Protein AF-A0A970TZN4-F1 (afdb_monomer)

Solvent-accessible surface area (backbone atoms only — not comparable to full-atom values): 19142 Å² total; per-residue (Å²): 122,76,43,80,45,82,49,50,29,36,38,22,32,64,87,79,65,45,39,46,48,74,28,40,37,36,34,31,56,62,90,48,88,92,63,79,64,66,36,71,43,54,22,37,85,69,4,37,38,66,47,64,36,77,44,82,72,56,56,50,53,29,28,40,37,36,20,56,89,90,46,78,72,50,72,48,82,46,78,49,44,75,88,61,85,72,87,66,63,48,77,41,73,40,79,67,76,56,58,62,97,81,35,48,50,44,34,30,36,35,32,27,33,79,75,68,46,39,28,50,66,34,35,38,35,36,27,40,60,54,100,87,54,72,46,80,68,31,48,31,56,21,37,88,75,5,35,36,59,27,34,29,45,66,71,57,56,74,54,43,43,86,36,44,28,35,44,34,36,25,44,89,88,65,50,83,75,48,66,54,70,81,38,57,67,48,65,72,53,42,75,54,70,46,76,40,90,58,75,94,48,54,56,75,23,49,51,54,64,56,42,63,59,40,53,71,70,49,60,91,50,65,65,81,58,68,62,58,100,74,32,71,57,54,46,52,49,51,16,62,76,47,73,43,61,47,73,57,49,50,40,54,54,52,12,44,41,52,15,68,78,59,76,47,68,34,58,62,45,36,27,40,48,73,74,65,46,69,100,41,66,70,66,58,43,67,50,54,67,68,58,51,48,51,41,51,53,51,22,20,74,57,35,42,28,76,71,64,53,74,67,55,42,53,52,52,45,50,52,46,46,51,45,37,51,55,50,54,68,70,65,56,69,98,78,72,84,78,77,82,80,130

Mean predicted aligned error: 14.93 Å

Radius of gyration: 29.12 Å; Cα contacts (8 Å, |Δi|>4): 615; chains: 1; bounding box: 63×44×99 Å

Structure (mmCIF, N/CA/C/O backbone):
data_AF-A0A970TZN4-F1
#
_entry.id   AF-A0A970TZN4-F1
#
loop_
_atom_site.group_PDB
_atom_site.id
_atom_site.type_symbol
_atom_site.label_atom_id
_atom_site.label_alt_id
_atom_site.label_comp_id
_atom_site.label_asym_id
_atom_site.label_entity_id
_atom_site.label_seq_id
_atom_site.pdbx_PDB_ins_code
_atom_site.Cartn_x
_atom_site.Cartn_y
_atom_site.Cartn_z
_atom_site.occupancy
_atom_site.B_iso_or_equiv
_atom_site.auth_seq_id
_atom_site.auth_comp_id
_atom_site.auth_asym_id
_atom_site.auth_atom_id
_atom_site.pdbx_PDB_model_num
ATOM 1 N N . MET A 1 1 ? -22.752 12.222 -43.778 1.00 66.88 1 MET A N 1
ATOM 2 C CA . MET A 1 1 ? -22.670 11.644 -42.419 1.00 66.88 1 MET A CA 1
ATOM 3 C C . MET A 1 1 ? -21.220 11.249 -42.170 1.00 66.88 1 MET A C 1
ATOM 5 O O . MET A 1 1 ? -20.574 10.898 -43.151 1.00 66.88 1 MET A O 1
ATOM 9 N N . PRO A 1 2 ? -20.668 11.398 -40.953 1.00 74.75 2 PRO A N 1
ATOM 10 C CA . PRO A 1 2 ? -19.348 10.849 -40.643 1.00 74.75 2 PRO A CA 1
ATOM 11 C C . PRO A 1 2 ? -19.384 9.322 -40.791 1.00 74.75 2 PRO A C 1
ATOM 13 O O . PRO A 1 2 ? -20.346 8.695 -40.355 1.00 74.75 2 PRO A O 1
ATOM 16 N N . GLU A 1 3 ? -18.374 8.751 -41.442 1.00 76.69 3 GLU A N 1
ATOM 17 C CA . GLU A 1 3 ? -18.227 7.303 -41.629 1.00 76.69 3 GLU A CA 1
ATOM 18 C C . GLU A 1 3 ? -17.138 6.765 -40.697 1.00 76.69 3 GLU A C 1
ATOM 20 O O . GLU A 1 3 ? -16.123 7.432 -40.477 1.00 76.69 3 GLU A O 1
ATOM 25 N N . THR A 1 4 ? -17.346 5.561 -40.166 1.00 84.56 4 THR A N 1
ATOM 26 C CA . THR A 1 4 ? -16.413 4.893 -39.252 1.00 84.56 4 THR A CA 1
ATOM 27 C C . THR A 1 4 ? -15.418 4.029 -40.025 1.00 84.56 4 THR A C 1
ATOM 29 O O . THR A 1 4 ? -15.794 3.270 -40.915 1.00 84.56 4 THR A O 1
ATOM 32 N N . ILE A 1 5 ? -14.141 4.136 -39.671 1.00 85.88 5 ILE A N 1
ATOM 33 C CA . ILE A 1 5 ? -13.017 3.385 -40.227 1.00 85.88 5 ILE A CA 1
ATOM 34 C C . ILE A 1 5 ? -12.372 2.598 -39.083 1.00 85.88 5 ILE A C 1
ATOM 36 O O . ILE A 1 5 ? -11.997 3.184 -38.069 1.00 85.88 5 ILE A O 1
ATOM 40 N N . ASN A 1 6 ? -12.190 1.289 -39.264 1.00 87.12 6 ASN A N 1
ATOM 41 C CA . ASN A 1 6 ? -11.544 0.430 -38.271 1.00 87.12 6 ASN A CA 1
ATOM 42 C C . ASN A 1 6 ? -10.043 0.340 -38.540 1.00 87.12 6 ASN A C 1
ATOM 44 O O . ASN A 1 6 ? -9.620 -0.014 -39.638 1.00 87.12 6 ASN A O 1
ATOM 48 N N . VAL A 1 7 ? -9.228 0.622 -37.530 1.00 88.75 7 VAL A N 1
ATOM 49 C CA . VAL A 1 7 ? -7.773 0.465 -37.585 1.00 88.75 7 VAL A CA 1
ATOM 50 C C . VAL A 1 7 ? -7.389 -0.680 -36.664 1.00 88.75 7 VAL A C 1
ATOM 52 O O . VAL A 1 7 ? -7.692 -0.654 -35.472 1.00 88.75 7 VAL A O 1
ATOM 55 N N . THR A 1 8 ? -6.720 -1.689 -37.218 1.00 91.56 8 THR A N 1
ATOM 56 C CA . THR A 1 8 ? -6.209 -2.836 -36.460 1.00 91.56 8 THR A CA 1
ATOM 57 C C . THR A 1 8 ? -4.712 -2.991 -36.674 1.00 91.56 8 THR A C 1
ATOM 59 O O . THR A 1 8 ? -4.175 -2.654 -37.735 1.00 91.56 8 THR A O 1
ATOM 62 N N . GLY A 1 9 ? -4.022 -3.502 -35.663 1.00 92.69 9 GLY A N 1
ATOM 63 C CA . GLY A 1 9 ? -2.588 -3.717 -35.748 1.00 92.69 9 GLY A CA 1
ATOM 64 C C . GLY A 1 9 ? -2.040 -4.587 -34.634 1.00 92.69 9 GLY A C 1
ATOM 65 O O . GLY A 1 9 ? -2.766 -5.066 -33.762 1.00 92.69 9 GLY A O 1
ATOM 66 N N . HIS A 1 10 ? -0.735 -4.809 -34.701 1.00 93.69 10 HIS A N 1
ATOM 67 C CA . HIS A 1 10 ? 0.017 -5.637 -33.774 1.00 93.69 10 HI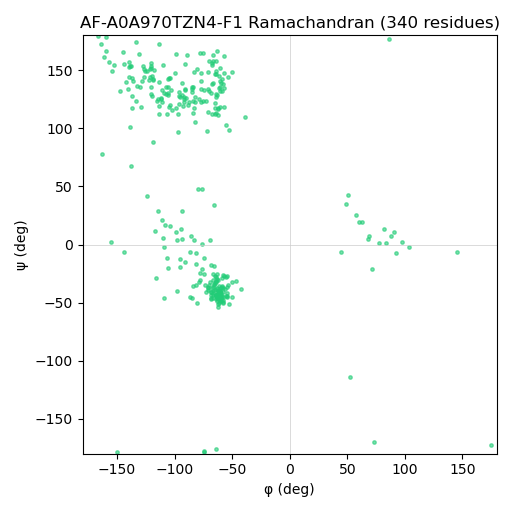S A CA 1
ATOM 68 C C . HIS A 1 10 ? 1.319 -4.929 -33.426 1.00 93.69 10 HIS A C 1
ATOM 70 O O . HIS A 1 10 ? 2.141 -4.671 -34.308 1.00 93.69 10 HIS A O 1
ATOM 76 N N . VAL A 1 11 ? 1.492 -4.601 -32.148 1.00 92.62 11 VAL A N 1
ATOM 77 C CA . VAL A 1 11 ? 2.751 -4.070 -31.634 1.00 92.62 11 VAL A CA 1
ATOM 78 C C . VAL A 1 11 ? 3.595 -5.220 -31.118 1.00 92.62 11 VAL A C 1
ATOM 80 O O . VAL A 1 11 ? 3.190 -5.934 -30.199 1.00 92.62 11 VAL A O 1
ATOM 83 N N . MET A 1 12 ? 4.764 -5.391 -31.723 1.00 90.62 12 MET A N 1
ATOM 84 C CA . MET A 1 12 ? 5.701 -6.457 -31.403 1.00 90.62 12 MET A CA 1
ATOM 85 C C . MET A 1 12 ? 7.030 -5.882 -30.938 1.00 90.62 12 MET A C 1
ATOM 87 O O . MET A 1 12 ? 7.505 -4.866 -31.452 1.00 90.62 12 MET A O 1
ATOM 91 N N . ASP A 1 13 ? 7.649 -6.582 -30.003 1.00 82.81 13 ASP A N 1
ATOM 92 C CA . ASP A 1 13 ? 9.040 -6.375 -29.645 1.00 82.81 13 ASP A CA 1
ATOM 93 C C . ASP A 1 13 ? 9.935 -6.712 -30.848 1.00 82.81 13 ASP A C 1
ATOM 95 O O . ASP A 1 13 ? 9.822 -7.782 -31.449 1.00 82.81 13 ASP A O 1
ATOM 99 N N . GLU A 1 14 ? 10.811 -5.782 -31.229 1.00 82.88 14 GLU A N 1
ATOM 100 C CA . GLU A 1 14 ? 11.644 -5.910 -32.431 1.00 82.88 14 GLU A CA 1
ATOM 101 C C . GLU A 1 14 ? 12.593 -7.116 -32.365 1.00 82.88 14 GLU A C 1
ATOM 103 O O . GLU A 1 14 ? 12.905 -7.703 -33.402 1.00 82.88 14 GLU A O 1
ATOM 108 N N . ASN A 1 15 ? 13.035 -7.498 -31.163 1.00 71.62 15 ASN A N 1
ATOM 109 C CA . ASN A 1 15 ? 14.027 -8.553 -30.969 1.00 71.62 15 ASN A CA 1
ATOM 110 C C . ASN A 1 15 ? 13.391 -9.944 -30.908 1.00 71.62 15 ASN A C 1
ATOM 112 O O . ASN A 1 15 ? 13.901 -10.890 -31.504 1.00 71.62 15 ASN A O 1
ATOM 116 N N . SER A 1 16 ? 12.305 -10.081 -30.153 1.00 71.81 16 SER A N 1
ATOM 117 C CA . SER A 1 16 ? 11.655 -11.362 -29.866 1.00 71.81 16 SER A CA 1
ATOM 118 C C . SER A 1 16 ? 10.490 -11.671 -30.802 1.00 71.81 16 SER A C 1
ATOM 120 O O . SER A 1 16 ? 10.076 -12.825 -30.898 1.00 71.81 16 SER A O 1
ATOM 122 N N . GLY A 1 17 ? 9.931 -10.657 -31.471 1.00 80.50 17 GLY A N 1
ATOM 123 C CA . GLY A 1 17 ? 8.708 -10.784 -32.262 1.00 80.50 17 GLY A CA 1
ATOM 124 C C . GLY A 1 17 ? 7.453 -11.055 -31.425 1.00 80.50 17 GLY A C 1
ATOM 125 O O . GLY A 1 17 ? 6.387 -11.282 -31.995 1.00 80.50 17 GLY A O 1
ATOM 126 N N . GLN A 1 18 ? 7.549 -11.048 -30.091 1.00 80.44 18 GLN A N 1
ATOM 127 C CA . GLN A 1 18 ? 6.397 -11.223 -29.212 1.00 80.44 18 GLN A CA 1
ATOM 128 C C . GLN A 1 18 ? 5.576 -9.939 -29.124 1.00 80.44 18 GLN A C 1
ATOM 130 O O . GLN A 1 18 ? 6.109 -8.833 -29.186 1.00 80.44 18 GLN A O 1
ATOM 135 N N . GLY A 1 19 ? 4.263 -10.090 -28.961 1.00 83.50 19 GLY A N 1
ATOM 136 C CA . GLY A 1 19 ? 3.371 -8.960 -28.749 1.00 83.50 19 GLY A CA 1
ATOM 137 C C . GLY A 1 19 ? 3.601 -8.287 -27.402 1.00 83.50 19 GLY A C 1
ATOM 138 O O . GLY A 1 19 ? 3.774 -8.973 -26.396 1.00 83.50 19 GLY A O 1
ATOM 139 N N . ILE A 1 20 ? 3.577 -6.954 -27.376 1.00 83.88 20 ILE A N 1
ATOM 140 C CA . ILE A 1 20 ? 3.776 -6.193 -26.137 1.00 83.88 20 ILE A CA 1
ATOM 141 C C . ILE A 1 20 ? 2.421 -5.696 -25.623 1.00 83.88 20 ILE A C 1
ATOM 143 O O . ILE A 1 20 ? 1.781 -4.881 -26.300 1.00 83.88 20 ILE A O 1
ATOM 147 N N . PRO A 1 21 ? 1.968 -6.161 -24.447 1.00 87.69 21 PRO A N 1
ATOM 148 C CA . PRO A 1 21 ? 0.691 -5.753 -23.887 1.00 87.69 21 PRO A CA 1
ATOM 149 C C . PRO A 1 21 ? 0.753 -4.370 -23.243 1.00 87.69 21 PRO A C 1
ATOM 151 O O . PRO A 1 21 ? 1.827 -3.860 -22.926 1.00 87.69 21 PRO A O 1
ATOM 154 N N . SER A 1 22 ? -0.423 -3.796 -22.996 1.00 86.81 22 SER A N 1
ATOM 155 C CA . SER A 1 22 ? -0.594 -2.591 -22.180 1.00 86.81 22 SER A CA 1
ATOM 156 C C . SER A 1 22 ? 0.081 -1.319 -22.721 1.00 86.81 22 SER A C 1
ATOM 158 O O . SER A 1 22 ? 0.261 -0.362 -21.974 1.00 86.81 22 SER A O 1
ATOM 160 N N . LEU A 1 23 ? 0.420 -1.261 -24.013 1.00 90.88 23 LEU A N 1
ATOM 161 C CA . LEU A 1 23 ? 0.924 -0.045 -24.657 1.00 90.88 23 LEU A CA 1
ATOM 162 C C . LEU A 1 23 ? -0.233 0.842 -25.100 1.00 90.88 23 LEU A C 1
ATOM 164 O O . LEU A 1 23 ? -1.186 0.359 -25.713 1.00 90.88 23 LEU A O 1
ATOM 168 N N . ARG A 1 24 ? -0.133 2.148 -24.841 1.00 95.88 24 ARG A N 1
ATOM 169 C CA . ARG A 1 24 ? -1.128 3.127 -25.289 1.00 95.88 24 ARG A CA 1
ATOM 170 C C . ARG A 1 24 ? -0.898 3.442 -26.763 1.00 95.88 24 ARG A C 1
ATOM 172 O O . ARG A 1 24 ? 0.186 3.863 -27.157 1.00 95.88 24 ARG A O 1
ATOM 179 N N . ILE A 1 25 ? -1.941 3.271 -27.564 1.00 96.06 25 ILE A N 1
ATOM 180 C CA . ILE A 1 25 ? -1.952 3.560 -28.996 1.00 96.06 25 ILE A CA 1
ATOM 181 C C . ILE A 1 25 ? -2.823 4.778 -29.232 1.00 96.06 25 ILE A C 1
ATOM 183 O O . ILE A 1 25 ? -3.963 4.829 -28.769 1.00 96.06 25 ILE A O 1
ATOM 187 N N . GLU A 1 26 ? -2.307 5.740 -29.981 1.00 95.94 26 GLU A N 1
ATOM 188 C CA . GLU A 1 26 ? -3.053 6.924 -30.382 1.00 95.94 26 GLU A CA 1
ATOM 189 C C . GLU A 1 26 ? -2.978 7.127 -31.886 1.00 95.94 26 GLU A C 1
ATOM 191 O O . GLU A 1 26 ? -1.926 6.948 -32.494 1.00 95.94 26 GLU A O 1
ATOM 196 N N . VAL A 1 27 ? -4.094 7.539 -32.480 1.00 93.62 27 VAL A N 1
ATOM 197 C CA . VAL A 1 27 ? -4.171 7.865 -33.904 1.00 93.62 27 VAL A CA 1
ATOM 198 C C . VAL A 1 27 ? -4.388 9.355 -34.063 1.00 93.62 27 VAL A C 1
ATOM 200 O O . VAL A 1 27 ? -5.337 9.912 -33.520 1.00 93.62 27 VAL A O 1
ATOM 203 N N . TRP A 1 28 ? -3.516 9.994 -34.827 1.00 93.62 28 TRP A N 1
ATOM 204 C CA . TRP A 1 28 ? -3.462 11.434 -35.024 1.00 93.62 28 TRP A CA 1
ATOM 205 C C . TRP A 1 28 ? -3.645 11.774 -36.505 1.00 93.62 28 TRP A C 1
ATOM 207 O O . TRP A 1 28 ? -3.298 10.964 -37.360 1.00 93.62 28 TRP A O 1
ATOM 217 N N . PRO A 1 29 ? -4.184 12.954 -36.851 1.00 90.69 29 PRO A N 1
ATOM 218 C CA . PRO A 1 29 ? -4.172 13.431 -38.230 1.00 90.69 29 PRO A CA 1
ATOM 219 C C . PRO A 1 29 ? -2.761 13.918 -38.606 1.00 90.69 29 PRO A C 1
ATOM 221 O O . PRO A 1 29 ? -2.241 14.828 -37.961 1.00 90.69 29 PRO A O 1
ATOM 224 N N . ALA A 1 30 ? -2.162 13.375 -39.672 1.00 84.56 30 ALA A N 1
ATOM 225 C CA . ALA A 1 30 ? -0.763 13.661 -40.034 1.00 84.56 30 ALA A CA 1
ATOM 226 C C . ALA A 1 30 ? -0.504 15.142 -40.394 1.00 84.56 30 ALA A C 1
ATOM 228 O O . ALA A 1 30 ? 0.579 15.671 -40.168 1.00 84.56 30 ALA A O 1
ATOM 229 N N . GLN A 1 31 ? -1.511 15.840 -40.933 1.00 78.19 31 GLN A N 1
ATOM 230 C CA . GLN A 1 31 ? -1.390 17.221 -41.432 1.00 78.19 31 GLN A CA 1
ATOM 231 C C . GLN A 1 31 ? -1.995 18.284 -40.495 1.00 78.19 31 GLN A C 1
ATOM 233 O O . GLN A 1 31 ? -2.248 19.411 -40.915 1.00 78.19 31 GLN A O 1
ATOM 238 N N . ALA A 1 32 ? -2.266 17.953 -39.229 1.00 73.12 32 ALA A N 1
ATOM 239 C CA . ALA A 1 32 ? -2.822 18.914 -38.271 1.00 73.12 32 ALA A CA 1
ATOM 240 C C . ALA A 1 32 ? -2.168 18.806 -36.879 1.00 73.12 32 ALA A C 1
ATOM 242 O O . ALA A 1 32 ? -2.836 18.410 -35.916 1.00 73.12 32 ALA A O 1
ATOM 243 N N . PRO A 1 33 ? -0.876 19.169 -36.753 1.00 61.19 33 PRO A N 1
ATOM 244 C CA . PRO A 1 33 ? -0.199 19.218 -35.460 1.00 61.19 33 PRO A CA 1
ATOM 245 C C . PRO A 1 33 ? -0.932 20.165 -34.490 1.00 61.19 33 PRO A C 1
ATOM 247 O O . PRO A 1 33 ? -1.341 21.261 -34.868 1.00 61.19 33 PRO A O 1
ATOM 250 N N . GLY A 1 34 ? -1.131 19.727 -33.240 1.00 64.62 34 GLY A N 1
ATOM 251 C CA . GLY A 1 34 ? -1.807 20.499 -32.182 1.00 64.62 34 GLY A CA 1
ATOM 252 C C . GLY A 1 34 ? -3.295 20.185 -31.956 1.00 64.62 34 GLY A C 1
ATOM 253 O O . GLY A 1 34 ? -3.927 20.814 -31.110 1.00 64.62 34 GLY A O 1
ATOM 254 N N . ARG A 1 35 ? -3.876 19.217 -32.677 1.00 75.75 35 ARG A N 1
ATOM 255 C CA . ARG A 1 35 ? -5.233 18.697 -32.405 1.00 75.75 35 ARG A CA 1
ATOM 256 C C . ARG A 1 35 ? -5.214 17.525 -31.425 1.00 75.75 35 ARG A C 1
ATOM 258 O O . ARG A 1 35 ? -4.175 16.937 -31.213 1.00 75.75 35 ARG A O 1
ATOM 265 N N . GLN A 1 36 ? -6.353 17.176 -30.829 1.00 87.50 36 GLN A N 1
ATOM 266 C CA . GLN A 1 36 ? -6.483 15.948 -30.032 1.00 87.50 36 GLN A CA 1
ATOM 267 C C . GLN A 1 36 ? -6.380 14.689 -30.917 1.00 87.50 36 GLN A C 1
ATOM 269 O O . GLN A 1 36 ? -6.682 14.776 -32.115 1.00 87.50 36 GLN A O 1
ATOM 274 N N . PRO A 1 37 ? -5.994 13.524 -30.356 1.00 92.62 37 PRO A N 1
ATOM 275 C CA . PRO A 1 37 ? -6.012 12.266 -31.094 1.00 92.62 37 PRO A CA 1
ATOM 276 C C . PRO A 1 37 ? -7.426 11.952 -31.600 1.00 92.62 37 PRO A C 1
ATOM 278 O O . PRO A 1 37 ? -8.416 12.191 -30.911 1.00 92.62 37 PRO A O 1
ATOM 281 N N . LEU A 1 38 ? -7.512 11.389 -32.805 1.00 92.06 38 LEU A N 1
ATOM 282 C CA . LEU A 1 38 ? -8.754 10.924 -33.428 1.00 92.06 38 LEU A CA 1
ATOM 283 C C . LEU A 1 38 ? -9.356 9.743 -32.665 1.00 92.06 38 LEU A C 1
ATOM 285 O O . LEU A 1 38 ? -10.574 9.610 -32.599 1.00 92.06 38 LEU A O 1
ATOM 289 N N . ALA A 1 39 ? -8.493 8.887 -32.114 1.00 94.25 39 ALA A N 1
ATOM 290 C CA . ALA A 1 39 ? -8.862 7.763 -31.269 1.00 94.25 39 ALA A CA 1
ATOM 291 C C . ALA A 1 39 ? -7.662 7.284 -30.446 1.00 94.25 39 ALA A C 1
ATOM 293 O O . ALA A 1 39 ? -6.502 7.551 -30.776 1.00 94.25 39 ALA A O 1
ATOM 294 N N . ARG A 1 40 ? -7.965 6.545 -29.378 1.00 96.50 40 ARG A N 1
ATOM 295 C CA . ARG A 1 40 ? -6.994 5.948 -28.463 1.00 96.50 40 ARG A CA 1
ATOM 296 C C . ARG A 1 40 ? -7.447 4.547 -28.072 1.00 96.50 40 ARG A C 1
ATOM 298 O O . ARG A 1 40 ? -8.637 4.315 -27.885 1.00 96.50 40 ARG A O 1
ATOM 305 N N . THR A 1 41 ? -6.497 3.636 -27.915 1.00 96.88 41 THR A N 1
ATOM 306 C CA . THR A 1 41 ? -6.724 2.296 -27.361 1.00 96.88 41 THR A CA 1
ATOM 307 C C . THR A 1 41 ? -5.468 1.808 -26.637 1.00 96.88 41 THR A C 1
ATOM 309 O O . THR A 1 41 ? -4.469 2.528 -26.569 1.00 96.88 41 THR A O 1
ATOM 312 N N . THR A 1 42 ? -5.512 0.591 -26.110 1.00 94.19 42 THR A N 1
ATOM 313 C CA . THR A 1 42 ? -4.373 -0.072 -25.473 1.00 94.19 42 THR A CA 1
ATOM 314 C C . THR A 1 42 ? -4.167 -1.446 -26.108 1.00 94.19 42 THR A C 1
ATOM 316 O O . THR A 1 42 ? -5.141 -2.104 -26.476 1.00 94.19 42 THR A O 1
ATOM 319 N N . THR A 1 43 ? -2.919 -1.892 -26.258 1.00 93.00 43 THR A N 1
ATOM 320 C CA . THR A 1 43 ? -2.638 -3.242 -26.766 1.00 93.00 43 THR A CA 1
ATOM 321 C C . THR A 1 43 ? -3.093 -4.323 -25.781 1.00 93.00 43 THR A C 1
ATOM 323 O O . THR A 1 43 ? -2.912 -4.208 -24.566 1.00 93.00 43 THR A O 1
ATOM 326 N N . GLY A 1 44 ? -3.689 -5.392 -26.312 1.00 85.25 44 GLY A N 1
ATOM 327 C CA . GLY A 1 44 ? -4.099 -6.573 -25.554 1.00 85.25 44 GLY A CA 1
ATOM 328 C C . GLY A 1 44 ? -2.924 -7.466 -25.146 1.00 85.25 44 GLY A C 1
ATOM 329 O O . GLY A 1 44 ? -1.771 -7.180 -25.456 1.00 85.25 44 GLY A O 1
ATOM 330 N N . ALA A 1 45 ? -3.221 -8.584 -24.474 1.00 79.81 45 ALA A N 1
ATOM 331 C CA . ALA A 1 45 ? -2.219 -9.522 -23.947 1.00 79.81 45 ALA A CA 1
ATOM 332 C C . ALA A 1 45 ? -1.237 -10.063 -25.008 1.00 79.81 45 ALA A C 1
ATOM 334 O O . ALA A 1 45 ? -0.101 -10.396 -24.686 1.00 79.81 45 ALA A O 1
ATOM 335 N N . ASP A 1 46 ? -1.670 -10.142 -26.267 1.00 83.81 46 ASP A N 1
ATOM 336 C CA . ASP A 1 46 ? -0.886 -10.601 -27.413 1.00 83.81 46 ASP A CA 1
ATOM 337 C C . ASP A 1 46 ? -0.300 -9.448 -28.246 1.00 83.81 46 ASP A C 1
ATOM 339 O O . ASP A 1 46 ? 0.182 -9.684 -29.350 1.00 83.81 46 ASP A O 1
ATOM 343 N N . GLY A 1 47 ? -0.351 -8.204 -27.757 1.00 90.88 47 GLY A N 1
ATOM 344 C CA . GLY A 1 47 ? 0.129 -7.004 -28.447 1.00 90.88 47 GLY A CA 1
ATOM 345 C C . GLY A 1 47 ? -0.798 -6.461 -29.538 1.00 90.88 47 GLY A C 1
ATOM 346 O O . GLY A 1 47 ? -0.443 -5.481 -30.200 1.00 90.88 47 GLY A O 1
ATOM 347 N N . ARG A 1 48 ? -1.968 -7.068 -29.774 1.00 95.06 48 ARG A N 1
ATOM 348 C CA . ARG A 1 48 ? -2.910 -6.594 -30.798 1.00 95.06 48 ARG A CA 1
ATOM 349 C C . ARG A 1 48 ? -3.739 -5.415 -30.311 1.00 95.06 48 ARG A C 1
ATOM 351 O O . ARG A 1 48 ? -4.036 -5.296 -29.125 1.00 95.06 48 ARG A O 1
ATOM 358 N N . PHE A 1 49 ? -4.144 -4.557 -31.238 1.00 94.69 49 PHE A N 1
ATOM 359 C CA . PHE A 1 49 ? -5.045 -3.444 -30.964 1.00 94.69 49 PHE A CA 1
ATOM 360 C C . PHE A 1 49 ? -6.085 -3.278 -32.072 1.00 94.69 49 PHE A C 1
ATOM 362 O O . PHE A 1 49 ? -5.851 -3.626 -33.233 1.00 94.69 49 PHE A O 1
ATOM 369 N N . ALA A 1 50 ? -7.227 -2.708 -31.694 1.00 93.50 50 ALA A N 1
ATOM 370 C CA . ALA A 1 50 ? -8.288 -2.283 -32.593 1.00 93.50 50 ALA A CA 1
ATOM 371 C C . ALA A 1 50 ? -8.882 -0.967 -32.077 1.00 93.50 50 ALA A C 1
ATOM 373 O O . ALA A 1 50 ? -9.038 -0.787 -30.867 1.00 93.50 50 ALA A O 1
ATOM 374 N N . LEU A 1 51 ? -9.179 -0.043 -32.986 1.00 93.25 51 LEU A N 1
ATOM 375 C CA . LEU A 1 51 ? -9.816 1.238 -32.683 1.00 93.25 51 LEU A CA 1
ATOM 376 C C . LEU A 1 51 ? -10.608 1.741 -33.892 1.00 93.25 51 LEU A C 1
ATOM 378 O O . LEU A 1 51 ? -10.285 1.418 -35.035 1.00 93.25 51 LEU A O 1
ATOM 382 N N . GLU A 1 52 ? -11.618 2.560 -33.629 1.00 90.62 52 GLU A N 1
ATOM 383 C CA . GLU A 1 52 ? -12.500 3.128 -34.647 1.00 90.62 52 GLU A CA 1
ATOM 384 C C . GLU A 1 52 ? -12.262 4.640 -34.772 1.00 90.62 52 GLU A C 1
ATOM 386 O O . GLU A 1 52 ? -12.210 5.347 -33.766 1.00 90.62 52 GLU A O 1
ATOM 391 N N . ILE A 1 53 ? -12.123 5.153 -35.998 1.00 89.38 53 ILE A N 1
ATOM 392 C CA . ILE A 1 53 ? -11.987 6.592 -36.283 1.00 89.38 53 ILE A CA 1
ATOM 393 C C . ILE A 1 53 ? -13.090 7.062 -37.226 1.00 89.38 53 ILE A C 1
ATOM 395 O O . ILE A 1 53 ? -13.444 6.374 -38.178 1.00 89.38 53 ILE A O 1
ATOM 399 N N . SER A 1 54 ? -13.619 8.262 -36.994 1.00 85.69 54 SER A N 1
ATOM 400 C CA . SER A 1 54 ? -14.624 8.874 -37.872 1.00 85.69 54 SER A CA 1
ATOM 401 C C . SER A 1 54 ? -13.973 9.784 -38.916 1.00 85.69 54 SER A C 1
ATOM 403 O O . SER A 1 54 ? -13.225 10.693 -38.560 1.00 85.69 54 SER A O 1
ATOM 405 N N . SER A 1 55 ? -14.298 9.599 -40.198 1.00 80.69 55 SER A N 1
ATOM 406 C CA . SER A 1 55 ? -13.828 10.449 -41.302 1.00 80.69 55 SER A CA 1
ATOM 407 C C . SER A 1 55 ? -14.985 10.982 -42.152 1.00 80.69 55 SER A C 1
ATOM 409 O O . SER A 1 55 ? -16.047 10.371 -42.256 1.00 80.69 55 SER A O 1
ATOM 411 N N . ARG A 1 56 ? -14.787 12.160 -42.761 1.00 77.00 56 ARG A N 1
ATOM 412 C CA . ARG A 1 56 ? -15.753 12.796 -43.679 1.00 77.00 56 ARG A CA 1
ATOM 413 C C . ARG A 1 56 ? -15.339 12.717 -45.150 1.00 77.00 56 ARG A C 1
ATOM 415 O O . ARG A 1 56 ? -16.186 12.904 -46.013 1.00 77.00 56 ARG A O 1
ATOM 422 N N . THR A 1 57 ? -14.056 12.490 -45.434 1.00 70.69 57 THR A N 1
ATOM 423 C CA . THR A 1 57 ? -13.455 12.676 -46.769 1.00 70.69 57 THR A CA 1
ATOM 424 C C . THR A 1 57 ? -13.093 11.367 -47.469 1.00 70.69 57 THR A C 1
ATOM 426 O O . THR A 1 57 ? -12.612 11.399 -48.595 1.00 70.69 57 THR A O 1
ATOM 429 N N . GLY A 1 58 ? -13.302 10.207 -46.835 1.00 68.06 58 GLY A N 1
ATOM 430 C CA . GLY A 1 58 ? -13.025 8.882 -47.413 1.00 68.06 58 GLY A CA 1
ATOM 431 C C . GLY A 1 58 ? -11.534 8.527 -47.554 1.00 68.06 58 GLY A C 1
ATOM 432 O O . GLY A 1 58 ? -11.187 7.352 -47.586 1.00 68.06 58 GLY A O 1
ATOM 433 N N . THR A 1 59 ? -10.632 9.504 -47.570 1.00 74.25 59 THR A N 1
ATOM 434 C CA . THR A 1 59 ? -9.178 9.313 -47.465 1.00 74.25 59 THR A CA 1
ATOM 435 C C . THR A 1 59 ? -8.608 10.235 -46.398 1.00 74.25 59 THR A C 1
ATOM 437 O O . THR A 1 59 ? -8.989 11.408 -46.335 1.00 74.25 59 THR A O 1
ATOM 440 N N . MET A 1 60 ? -7.722 9.707 -45.555 1.00 81.38 60 MET A N 1
ATOM 441 C CA . MET A 1 60 ? -7.097 10.452 -44.466 1.00 81.38 60 MET A CA 1
ATOM 442 C C . MET A 1 60 ? -5.679 9.946 -44.210 1.00 81.38 60 MET A C 1
ATOM 444 O O . MET A 1 60 ? -5.464 8.742 -44.069 1.00 81.38 60 MET A O 1
ATOM 448 N N . ASP A 1 61 ? -4.737 10.878 -44.114 1.00 86.75 61 ASP A N 1
ATOM 449 C CA . ASP A 1 61 ? -3.389 10.594 -43.637 1.00 86.75 61 ASP A CA 1
ATOM 450 C C . ASP A 1 61 ? -3.390 10.636 -42.112 1.00 86.75 61 ASP A C 1
ATOM 452 O O . ASP A 1 61 ? -3.797 11.630 -41.495 1.00 86.75 61 ASP A O 1
ATOM 456 N N . ILE A 1 62 ? -2.964 9.532 -41.513 1.00 89.25 62 ILE A N 1
ATOM 457 C CA . ILE A 1 62 ? -2.881 9.368 -40.073 1.00 89.25 62 ILE A CA 1
ATOM 458 C C . ILE A 1 62 ? -1.452 9.074 -39.636 1.00 89.25 62 ILE A C 1
ATOM 460 O O . ILE A 1 62 ? -0.662 8.480 -40.364 1.00 89.25 62 ILE A O 1
ATOM 464 N N . GLU A 1 63 ? -1.169 9.437 -38.399 1.00 92.00 63 GLU A N 1
ATOM 465 C CA . GLU A 1 63 ? 0.033 9.074 -37.670 1.00 92.00 63 GLU A CA 1
ATOM 466 C C . GLU A 1 63 ? -0.396 8.198 -36.486 1.00 92.00 63 GLU A C 1
ATOM 468 O O . GLU A 1 63 ? -1.250 8.590 -35.686 1.00 92.00 63 GLU A O 1
ATOM 473 N N . ILE A 1 64 ? 0.154 6.990 -36.381 1.00 93.31 64 ILE A N 1
ATOM 474 C CA . ILE A 1 64 ? 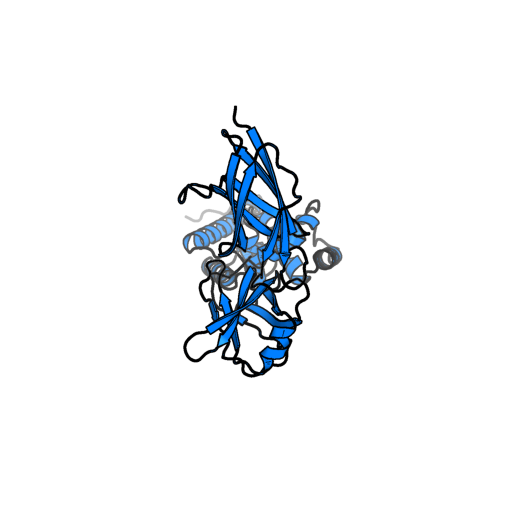-0.091 6.084 -35.255 1.00 93.31 64 ILE A CA 1
ATOM 475 C C . ILE A 1 64 ? 1.076 6.216 -34.289 1.00 93.31 64 ILE A C 1
ATOM 477 O O . ILE A 1 64 ? 2.202 5.880 -34.644 1.00 93.31 64 ILE A O 1
ATOM 481 N N . LYS A 1 65 ? 0.809 6.661 -33.064 1.00 93.94 65 LYS A N 1
ATOM 482 C CA . LYS A 1 65 ? 1.799 6.820 -31.995 1.00 93.94 65 LYS A CA 1
ATOM 483 C C . LYS A 1 65 ? 1.644 5.724 -30.959 1.00 93.94 65 LYS A C 1
ATOM 485 O O . LYS A 1 65 ? 0.529 5.420 -30.533 1.00 93.94 65 LYS A O 1
ATOM 490 N N . VAL A 1 66 ? 2.768 5.153 -30.541 1.00 94.44 66 VAL A N 1
ATOM 491 C CA . VAL A 1 66 ? 2.823 4.105 -29.519 1.00 94.44 66 VAL A CA 1
ATOM 492 C C . VAL A 1 66 ? 3.556 4.639 -28.304 1.00 94.44 66 VAL A C 1
ATOM 494 O O . VAL A 1 66 ? 4.700 5.079 -28.412 1.00 94.44 66 VAL A O 1
ATOM 497 N N . TYR A 1 67 ? 2.911 4.565 -27.147 1.00 91.00 67 TYR A N 1
ATOM 498 C CA . TYR A 1 67 ? 3.443 5.032 -25.877 1.00 91.00 67 TYR A CA 1
ATOM 499 C C . TYR A 1 67 ? 3.562 3.879 -24.882 1.00 91.00 67 TYR A C 1
ATOM 501 O O . TYR A 1 67 ? 2.670 3.032 -24.786 1.00 91.00 67 TYR A O 1
ATOM 509 N N . ALA A 1 68 ? 4.642 3.896 -24.107 1.00 86.12 68 ALA A N 1
ATOM 510 C CA . ALA A 1 68 ? 4.694 3.249 -22.802 1.00 86.12 68 ALA A CA 1
ATOM 511 C C . ALA A 1 68 ? 4.578 4.355 -21.755 1.00 86.12 68 ALA A C 1
ATOM 513 O O . ALA A 1 68 ? 5.386 5.288 -21.752 1.00 86.12 68 ALA A O 1
ATOM 514 N N . ASP A 1 69 ? 3.546 4.273 -20.919 1.00 81.69 69 ASP A N 1
ATOM 515 C CA . ASP A 1 69 ? 3.133 5.358 -20.031 1.00 81.69 69 ASP A CA 1
ATOM 516 C C . ASP A 1 69 ? 2.937 6.662 -20.832 1.00 81.69 69 ASP A C 1
ATOM 518 O O . ASP A 1 69 ? 2.075 6.726 -21.715 1.00 81.69 69 ASP A O 1
ATOM 522 N N . ASP A 1 70 ? 3.773 7.673 -20.591 1.00 85.62 70 ASP A N 1
ATOM 523 C CA . ASP A 1 70 ? 3.761 8.951 -21.310 1.00 85.62 70 ASP A CA 1
ATOM 524 C C . ASP A 1 70 ? 4.969 9.164 -22.231 1.00 85.62 70 ASP A C 1
ATOM 526 O O . ASP A 1 70 ? 5.101 10.214 -22.862 1.00 85.62 70 ASP A O 1
ATOM 530 N N . LYS A 1 71 ? 5.829 8.151 -22.383 1.00 83.00 71 LYS A N 1
ATOM 531 C CA . LYS A 1 71 ? 6.965 8.200 -23.304 1.00 83.00 71 LYS A CA 1
ATOM 532 C C . LYS A 1 71 ? 6.572 7.638 -24.666 1.00 83.00 71 LYS A C 1
ATOM 534 O O . LYS A 1 71 ? 6.171 6.481 -24.783 1.00 83.00 71 LYS A O 1
ATOM 539 N N . LEU A 1 72 ? 6.727 8.454 -25.709 1.00 88.38 72 LEU A N 1
ATOM 540 C CA . LEU A 1 72 ? 6.587 8.011 -27.096 1.00 88.38 72 LEU A CA 1
ATOM 541 C C . LEU A 1 72 ? 7.703 7.007 -27.417 1.00 88.38 72 LEU A C 1
ATOM 543 O O . LEU A 1 72 ? 8.880 7.361 -27.370 1.00 88.38 72 LEU A O 1
ATOM 547 N N . LEU A 1 73 ? 7.333 5.768 -27.739 1.00 86.25 73 LEU A N 1
ATOM 548 C CA . LEU A 1 73 ? 8.269 4.725 -28.165 1.00 86.25 73 LEU A CA 1
ATOM 549 C C . LEU A 1 73 ? 8.560 4.815 -29.662 1.00 86.25 73 LEU A C 1
ATOM 551 O O . LEU A 1 73 ? 9.706 4.706 -30.084 1.00 86.25 73 LEU A O 1
ATOM 555 N N . THR A 1 74 ? 7.511 4.979 -30.470 1.00 91.50 74 THR A N 1
ATOM 556 C CA . THR A 1 74 ? 7.611 5.095 -31.929 1.00 91.50 74 THR A CA 1
ATOM 557 C C . THR A 1 74 ? 6.361 5.749 -32.510 1.00 91.50 74 THR A C 1
ATOM 559 O O . THR A 1 74 ? 5.326 5.838 -31.840 1.00 91.50 74 THR A O 1
ATOM 562 N N . HIS A 1 75 ? 6.442 6.158 -33.772 1.00 91.81 75 HIS A N 1
ATOM 563 C CA . HIS A 1 75 ? 5.293 6.558 -34.572 1.00 91.81 75 HIS A CA 1
ATOM 564 C C . HIS A 1 75 ? 5.410 6.005 -35.995 1.00 91.81 75 HIS A C 1
ATOM 566 O O . HIS A 1 75 ? 6.507 5.714 -36.471 1.00 91.81 75 HIS A O 1
ATOM 572 N N . VAL A 1 76 ? 4.270 5.814 -36.657 1.00 89.44 76 VAL A N 1
ATOM 573 C CA . VAL A 1 76 ? 4.199 5.329 -38.039 1.00 89.44 76 VAL A CA 1
ATOM 574 C C . VAL A 1 76 ? 3.165 6.137 -38.804 1.00 89.44 76 VAL A C 1
ATOM 576 O O . VAL A 1 76 ? 2.004 6.203 -38.395 1.00 89.44 76 VAL A O 1
ATOM 579 N N . ASP A 1 77 ? 3.564 6.671 -39.952 1.00 87.75 77 ASP A N 1
ATOM 580 C CA . ASP A 1 77 ? 2.653 7.348 -40.869 1.00 87.75 77 ASP A CA 1
ATOM 581 C C . ASP A 1 77 ? 1.960 6.345 -41.791 1.00 87.75 77 ASP A C 1
ATOM 583 O O . ASP A 1 77 ? 2.581 5.444 -42.372 1.00 87.75 77 ASP A O 1
ATOM 587 N N . LYS A 1 78 ? 0.644 6.497 -41.937 1.00 83.88 78 LYS A N 1
ATOM 588 C CA . LYS A 1 78 ? -0.182 5.681 -42.825 1.00 83.88 78 LYS A CA 1
ATOM 589 C C . LYS A 1 78 ? -1.236 6.533 -43.510 1.00 83.88 78 LYS A C 1
ATOM 591 O O . LYS A 1 78 ? -1.981 7.266 -42.872 1.00 83.88 78 LYS A O 1
ATOM 596 N N . GLN A 1 79 ? -1.370 6.350 -44.816 1.00 81.38 79 GLN A N 1
ATOM 597 C CA . GLN A 1 79 ? -2.537 6.825 -45.545 1.00 81.38 79 GLN A CA 1
ATOM 598 C C . GLN A 1 79 ? -3.622 5.749 -45.498 1.00 81.38 79 GLN A C 1
ATOM 600 O O . GLN A 1 79 ? -3.392 4.622 -45.935 1.00 81.38 79 GLN A O 1
ATOM 605 N N . ILE A 1 80 ? -4.808 6.089 -44.994 1.00 75.25 80 ILE A N 1
ATOM 606 C CA . ILE A 1 80 ? -5.968 5.194 -45.017 1.00 75.25 80 ILE A CA 1
ATOM 607 C C . ILE A 1 80 ? -6.957 5.677 -46.074 1.00 75.25 80 ILE A C 1
ATOM 609 O O . ILE A 1 80 ? -7.336 6.851 -46.105 1.00 75.25 80 ILE A O 1
ATOM 613 N N . ARG A 1 81 ? -7.406 4.754 -46.932 1.00 69.88 81 ARG A N 1
ATOM 614 C CA . ARG A 1 81 ? -8.463 4.993 -47.923 1.00 69.88 81 ARG A CA 1
ATOM 615 C C . ARG A 1 81 ? -9.660 4.077 -47.679 1.00 69.88 81 ARG A C 1
ATOM 617 O O . ARG A 1 81 ? -9.479 2.898 -47.388 1.00 69.88 81 ARG A O 1
ATOM 624 N N . ARG A 1 82 ? -10.866 4.610 -47.900 1.00 64.75 82 ARG A N 1
ATOM 625 C CA . ARG A 1 82 ? -12.192 3.976 -47.736 1.00 64.75 82 ARG A CA 1
ATOM 626 C C . ARG A 1 82 ? -12.270 2.531 -48.242 1.00 64.75 82 ARG A C 1
ATOM 628 O O . ARG A 1 82 ? -12.891 1.702 -47.595 1.00 64.75 82 ARG A O 1
ATOM 635 N N . ASN A 1 83 ? -11.610 2.237 -49.367 1.00 54.72 83 ASN A N 1
ATOM 636 C CA . ASN A 1 83 ? -11.695 0.950 -50.071 1.00 54.72 83 ASN A CA 1
ATOM 637 C C . ASN A 1 83 ? -10.357 0.181 -50.140 1.00 54.72 83 ASN A C 1
ATOM 639 O O . ASN A 1 83 ? -10.256 -0.782 -50.891 1.00 54.72 83 ASN A O 1
ATOM 643 N N . GLN A 1 84 ? -9.328 0.598 -49.393 1.00 54.22 84 GLN A N 1
ATOM 644 C CA . GLN A 1 84 ? -8.045 -0.125 -49.268 1.00 54.22 84 GLN A CA 1
ATOM 645 C C . GLN A 1 84 ? -7.824 -0.643 -47.845 1.00 54.22 84 GLN A C 1
ATOM 647 O O . GLN A 1 84 ? -6.699 -0.791 -47.375 1.00 54.22 84 GLN A O 1
ATOM 652 N N . LEU A 1 85 ? -8.910 -0.927 -47.134 1.00 49.19 85 LEU A N 1
ATOM 653 C CA . LEU A 1 85 ? -8.868 -1.467 -45.783 1.00 49.19 85 LEU A CA 1
ATOM 654 C C . LEU A 1 85 ? -8.587 -2.981 -45.806 1.00 49.19 85 LEU A C 1
ATOM 656 O O . LEU A 1 85 ? -9.290 -3.742 -45.165 1.00 49.19 85 LEU A O 1
ATOM 660 N N . THR A 1 86 ? -7.579 -3.418 -46.568 1.00 45.75 86 THR A N 1
ATOM 661 C CA . THR A 1 86 ? -6.997 -4.770 -46.522 1.00 45.75 86 THR A CA 1
ATOM 662 C C . THR A 1 86 ? -5.623 -4.775 -47.202 1.00 45.75 86 THR A C 1
ATOM 664 O O . THR A 1 86 ? -5.490 -5.261 -48.317 1.00 45.75 86 THR A O 1
ATOM 667 N N . ASP A 1 87 ? -4.596 -4.283 -46.512 1.00 50.09 87 ASP A N 1
ATOM 668 C CA . ASP A 1 87 ? -3.235 -4.845 -46.646 1.00 50.09 87 ASP A CA 1
ATOM 669 C C . ASP A 1 87 ? -2.821 -5.573 -45.350 1.00 50.09 87 ASP A C 1
ATOM 671 O O . ASP A 1 87 ? -1.649 -5.812 -45.068 1.00 50.09 87 ASP A O 1
ATOM 675 N N . GLY A 1 88 ? -3.819 -5.965 -44.549 1.00 63.53 88 GLY A N 1
ATOM 676 C CA . GLY A 1 88 ? -3.630 -6.662 -43.283 1.00 63.53 88 GLY A CA 1
ATOM 677 C C . GLY A 1 88 ? -3.411 -5.728 -42.084 1.00 63.53 88 GLY A C 1
ATOM 678 O O . GLY A 1 88 ? -3.412 -4.503 -42.222 1.00 63.53 88 GLY A O 1
ATOM 679 N N . PRO A 1 89 ? -3.288 -6.306 -40.877 1.00 76.31 89 PRO A N 1
ATOM 680 C CA . PRO A 1 89 ? -3.042 -5.551 -39.653 1.00 76.31 89 PRO A CA 1
ATOM 681 C C . PRO A 1 89 ? -1.719 -4.781 -39.741 1.00 76.31 89 PRO A C 1
ATOM 683 O O . PRO A 1 89 ? -0.712 -5.302 -40.221 1.00 76.31 89 PRO A O 1
ATOM 686 N N . VAL A 1 90 ? -1.696 -3.547 -39.229 1.00 79.62 90 VAL A N 1
ATOM 687 C CA . VAL A 1 90 ? -0.462 -2.751 -39.163 1.00 79.62 90 VAL A CA 1
ATOM 688 C C . VAL A 1 90 ? 0.503 -3.403 -38.173 1.00 79.62 90 VAL A C 1
ATOM 690 O O . VAL A 1 90 ? 0.251 -3.411 -36.970 1.00 79.62 90 VAL A O 1
ATOM 693 N N . ALA A 1 91 ? 1.618 -3.938 -38.666 1.00 83.19 91 ALA A N 1
ATOM 694 C CA . ALA A 1 91 ? 2.701 -4.431 -37.823 1.00 83.19 91 ALA A CA 1
ATOM 695 C C . ALA A 1 91 ? 3.604 -3.264 -37.400 1.00 83.19 91 ALA A C 1
ATOM 697 O O . ALA A 1 91 ? 4.234 -2.626 -38.244 1.00 83.19 91 ALA A O 1
ATOM 698 N N . ILE A 1 92 ? 3.680 -2.997 -36.097 1.00 85.19 92 ILE A N 1
ATOM 699 C CA . ILE A 1 92 ? 4.545 -1.965 -35.520 1.00 85.19 92 ILE A CA 1
ATOM 700 C C . ILE A 1 92 ? 5.600 -2.668 -34.676 1.00 85.19 92 ILE A C 1
ATOM 702 O O . ILE A 1 92 ? 5.271 -3.374 -33.725 1.00 85.19 92 ILE A O 1
ATOM 706 N N . ARG A 1 93 ? 6.874 -2.489 -35.026 1.00 84.19 93 ARG 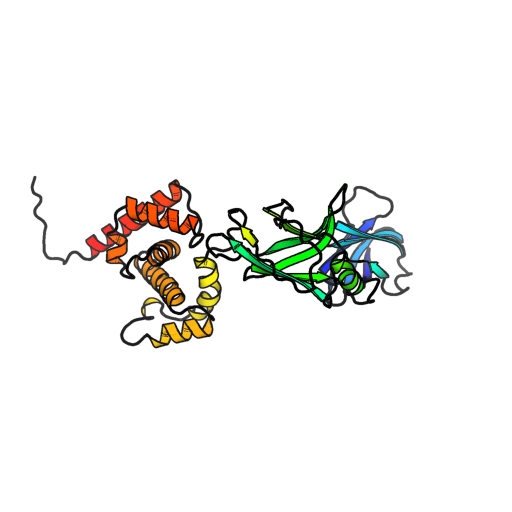A N 1
ATOM 707 C CA . ARG A 1 93 ? 7.989 -3.002 -34.228 1.00 84.19 93 ARG A CA 1
ATOM 708 C C . ARG A 1 93 ? 8.495 -1.903 -33.312 1.00 84.19 93 ARG A C 1
ATOM 710 O O . ARG A 1 93 ? 8.782 -0.802 -33.776 1.00 84.19 93 ARG A O 1
ATOM 717 N N . VAL A 1 94 ? 8.593 -2.207 -32.027 1.00 79.25 94 VAL A N 1
ATOM 718 C CA . VAL A 1 94 ? 9.149 -1.304 -31.019 1.00 79.25 94 VAL A CA 1
ATOM 719 C C . VAL A 1 94 ? 10.262 -2.007 -30.263 1.00 79.25 94 VAL A C 1
ATOM 721 O O . VAL A 1 94 ? 10.222 -3.220 -30.061 1.00 79.25 94 VAL A O 1
ATOM 724 N N . ARG A 1 95 ? 11.248 -1.236 -29.808 1.00 72.50 95 ARG A N 1
ATOM 725 C CA . ARG A 1 95 ? 12.157 -1.664 -28.744 1.00 72.50 95 ARG A CA 1
ATOM 726 C C . ARG A 1 95 ? 11.622 -1.087 -27.443 1.00 72.50 95 ARG A C 1
ATOM 728 O O . ARG A 1 95 ? 11.850 0.096 -27.189 1.00 72.50 95 ARG A O 1
ATOM 735 N N . PRO A 1 96 ? 10.857 -1.846 -26.646 1.00 58.12 96 PRO A N 1
ATOM 736 C CA . PRO A 1 96 ? 10.519 -1.381 -25.320 1.00 58.12 96 PRO A CA 1
ATOM 737 C C . PRO A 1 96 ? 11.823 -1.269 -24.520 1.00 58.12 96 PRO A C 1
ATOM 739 O O . PRO A 1 96 ? 12.603 -2.211 -24.441 1.00 58.12 96 PRO A O 1
ATOM 742 N N . GLU A 1 97 ? 12.047 -0.126 -23.879 1.00 58.25 97 GLU A N 1
ATOM 743 C CA . GLU A 1 97 ? 13.114 0.032 -22.873 1.00 58.25 97 GLU A CA 1
ATOM 744 C C . GLU A 1 97 ? 12.815 -0.761 -21.581 1.00 58.25 97 GLU A C 1
ATOM 746 O O . GLU A 1 97 ? 13.542 -0.674 -20.596 1.00 58.25 97 GLU A O 1
ATOM 751 N N . THR A 1 98 ? 11.719 -1.525 -21.559 1.00 52.47 98 THR A N 1
ATOM 752 C CA . THR A 1 98 ? 11.320 -2.383 -20.442 1.00 52.47 98 THR A CA 1
ATOM 753 C C . THR A 1 98 ? 11.459 -3.840 -20.884 1.00 52.47 98 THR A C 1
ATOM 755 O O . THR A 1 98 ? 10.900 -4.200 -21.922 1.00 52.47 98 THR A O 1
ATOM 758 N N . PRO A 1 99 ? 12.193 -4.690 -20.148 1.00 49.66 99 PRO A N 1
ATOM 759 C CA . PRO A 1 99 ? 12.476 -6.039 -20.606 1.00 49.66 99 PRO A CA 1
ATOM 760 C C . PRO A 1 99 ? 11.202 -6.879 -20.624 1.00 49.66 99 PRO A C 1
ATOM 762 O O . PRO A 1 99 ? 10.459 -6.939 -19.642 1.00 49.66 99 PRO A O 1
ATOM 765 N N . ALA A 1 100 ? 10.985 -7.548 -21.756 1.00 48.88 100 ALA A N 1
ATOM 766 C CA . ALA A 1 100 ? 9.933 -8.529 -21.951 1.00 48.88 100 ALA A CA 1
ATOM 767 C C . ALA A 1 100 ? 9.928 -9.583 -20.829 1.00 48.88 100 ALA A C 1
ATOM 769 O O . ALA A 1 100 ? 10.974 -9.952 -20.278 1.00 48.88 100 ALA A O 1
ATOM 770 N N . ALA A 1 101 ? 8.734 -10.086 -20.509 1.00 48.50 101 ALA A N 1
ATOM 771 C CA . ALA A 1 101 ? 8.526 -11.208 -19.604 1.00 48.50 101 ALA A CA 1
ATOM 772 C C . ALA A 1 101 ? 9.382 -12.409 -20.060 1.00 48.50 101 ALA A C 1
ATOM 774 O O . ALA A 1 101 ? 9.036 -13.115 -20.999 1.00 48.50 101 ALA A O 1
ATOM 775 N N . GLY A 1 102 ? 10.547 -12.590 -19.431 1.00 60.84 102 GLY A N 1
ATOM 776 C CA . GLY A 1 102 ? 11.579 -13.535 -19.880 1.00 60.84 102 GLY A CA 1
ATOM 777 C C . GLY A 1 102 ? 13.028 -13.081 -19.650 1.00 60.84 102 GLY A C 1
ATOM 778 O O . GLY A 1 102 ? 13.944 -13.866 -19.878 1.00 60.84 102 GLY A O 1
ATOM 779 N N . GLY A 1 103 ? 13.254 -11.844 -19.189 1.00 75.31 103 GLY A N 1
ATOM 780 C CA . GLY A 1 103 ? 14.589 -11.351 -18.830 1.00 75.31 103 GLY A CA 1
ATOM 781 C C . GLY A 1 103 ? 15.253 -12.080 -17.649 1.00 75.31 103 GLY A C 1
ATOM 782 O O . GLY A 1 103 ? 14.588 -12.678 -16.801 1.00 75.31 103 GLY A O 1
ATOM 783 N N . VAL A 1 104 ? 16.582 -11.997 -17.587 1.00 88.62 104 VAL A N 1
ATOM 784 C CA . VAL A 1 104 ? 17.409 -12.470 -16.469 1.00 88.62 104 VAL 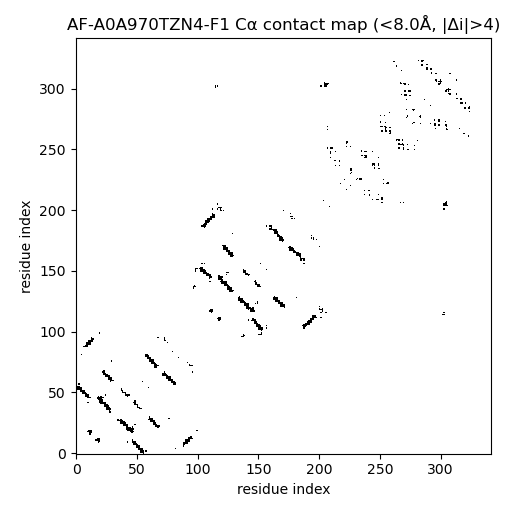A CA 1
ATOM 785 C C . VAL A 1 104 ? 17.322 -11.458 -15.329 1.00 88.62 104 VAL A C 1
ATOM 787 O O . VAL A 1 104 ? 17.450 -10.256 -15.556 1.00 88.62 104 VAL A O 1
ATOM 790 N N . THR A 1 105 ? 17.119 -11.923 -14.097 1.00 91.56 105 THR A N 1
ATOM 791 C CA . THR A 1 105 ? 17.129 -11.055 -12.911 1.00 91.56 105 THR A CA 1
ATOM 792 C C . THR A 1 105 ? 18.524 -10.466 -12.701 1.00 91.56 105 THR A C 1
ATOM 794 O O . THR A 1 105 ? 19.464 -11.181 -12.356 1.00 91.56 105 THR A O 1
ATOM 797 N N . ALA A 1 106 ? 18.659 -9.152 -12.885 1.00 91.62 106 ALA A N 1
ATOM 798 C CA . ALA A 1 106 ? 19.880 -8.415 -12.575 1.00 91.62 106 ALA A CA 1
ATOM 799 C C . ALA A 1 106 ? 19.960 -8.120 -11.076 1.00 91.62 106 ALA A C 1
ATOM 801 O O . ALA A 1 106 ? 20.956 -8.448 -10.431 1.00 91.62 106 ALA A O 1
ATOM 802 N N . PHE A 1 107 ? 18.882 -7.565 -10.518 1.00 94.44 107 PHE A N 1
ATOM 803 C CA . PHE A 1 107 ? 18.780 -7.233 -9.102 1.00 94.44 107 PHE A CA 1
ATOM 804 C C . PHE A 1 107 ? 17.423 -7.637 -8.553 1.00 94.44 107 PHE A C 1
ATOM 806 O O . PHE A 1 107 ? 16.404 -7.481 -9.215 1.00 94.44 107 PHE A O 1
ATOM 813 N N . SER A 1 108 ? 17.407 -8.099 -7.311 1.00 95.56 108 SER A N 1
ATOM 814 C CA . SER A 1 108 ? 16.173 -8.343 -6.569 1.00 95.56 108 SER A CA 1
ATOM 815 C C . SER A 1 108 ? 16.257 -7.704 -5.196 1.00 95.56 108 SER A C 1
ATOM 817 O O . SER A 1 108 ? 17.338 -7.343 -4.726 1.00 95.56 108 SER A O 1
ATOM 819 N N . GLY A 1 109 ? 15.131 -7.543 -4.521 1.00 96.12 109 GLY A N 1
ATOM 820 C CA . GLY A 1 109 ? 15.166 -6.864 -3.241 1.00 96.12 109 GLY A CA 1
ATOM 821 C C . GLY A 1 109 ? 13.820 -6.628 -2.617 1.00 96.12 109 GLY A C 1
ATOM 822 O O . GLY A 1 109 ? 12.799 -7.121 -3.087 1.00 96.12 109 GLY A O 1
ATOM 823 N N . ARG A 1 110 ? 13.847 -5.872 -1.523 1.00 96.19 110 ARG A N 1
ATOM 824 C CA . ARG A 1 110 ? 12.658 -5.337 -0.874 1.00 96.19 110 ARG A CA 1
ATOM 825 C C . ARG A 1 110 ? 12.879 -3.882 -0.485 1.00 96.19 110 ARG A C 1
ATOM 827 O O . ARG A 1 110 ? 13.953 -3.524 -0.004 1.00 96.19 110 ARG A O 1
ATOM 834 N N . VAL A 1 111 ? 11.853 -3.067 -0.661 1.00 94.19 111 VAL A N 1
ATOM 835 C CA . VAL A 1 111 ? 11.788 -1.686 -0.194 1.00 94.19 111 VAL A CA 1
ATOM 836 C C . VAL A 1 111 ? 10.870 -1.644 1.020 1.00 94.19 111 VAL A C 1
ATOM 838 O O . VAL A 1 111 ? 9.688 -1.980 0.935 1.00 94.19 111 VAL A O 1
ATOM 841 N N . CYS A 1 112 ? 11.420 -1.242 2.161 1.00 91.50 112 CYS A N 1
ATOM 842 C CA . CYS A 1 112 ? 10.681 -1.082 3.405 1.00 91.50 112 CYS A CA 1
ATOM 843 C C . CYS A 1 112 ? 10.906 0.310 3.985 1.00 91.50 112 CYS A C 1
ATOM 845 O O . CYS A 1 112 ? 11.963 0.908 3.818 1.00 91.50 112 CYS A O 1
ATOM 847 N N . HIS A 1 113 ? 9.945 0.786 4.763 1.00 86.25 113 HIS A N 1
ATOM 848 C CA . HIS A 1 113 ? 10.159 1.881 5.697 1.00 86.25 113 HIS A CA 1
ATOM 849 C C . HIS A 1 113 ? 11.034 1.441 6.869 1.00 86.25 113 HIS A C 1
ATOM 851 O O . HIS A 1 113 ? 11.036 0.263 7.232 1.00 86.25 113 HIS A O 1
ATOM 857 N N . THR A 1 114 ? 11.675 2.391 7.547 1.00 81.81 114 THR A N 1
ATOM 858 C CA . THR A 1 114 ? 12.340 2.192 8.854 1.00 81.81 114 THR A CA 1
ATOM 859 C C . THR A 1 114 ? 11.430 1.504 9.880 1.00 81.81 114 THR A C 1
ATOM 861 O O . THR A 1 114 ? 11.889 0.697 10.686 1.00 81.81 114 THR A O 1
ATOM 864 N N . GLY A 1 115 ? 10.117 1.750 9.806 1.00 69.75 115 GLY A N 1
ATOM 865 C CA . GLY A 1 115 ? 9.089 1.088 10.616 1.00 69.75 115 GLY A CA 1
ATOM 866 C C . GLY A 1 115 ? 8.734 -0.350 10.203 1.00 69.75 115 GLY A C 1
ATOM 867 O O . GLY A 1 115 ? 7.850 -0.949 10.812 1.00 69.75 115 GLY A O 1
ATOM 868 N N . GLY A 1 116 ? 9.376 -0.902 9.170 1.00 78.19 116 GLY A N 1
ATOM 869 C CA . GLY A 1 116 ? 9.163 -2.264 8.667 1.00 78.19 116 GLY A CA 1
ATOM 870 C C . GLY A 1 116 ? 7.992 -2.429 7.693 1.00 78.19 116 GLY A C 1
ATOM 871 O O . GLY A 1 116 ? 7.733 -3.542 7.241 1.00 78.19 116 GLY A O 1
ATOM 872 N N . ASN A 1 117 ? 7.281 -1.351 7.353 1.00 79.31 117 ASN A N 1
ATOM 873 C CA . ASN A 1 117 ? 6.193 -1.400 6.375 1.00 79.31 117 ASN A CA 1
ATOM 874 C C . ASN A 1 117 ? 6.755 -1.510 4.951 1.00 79.31 117 ASN A C 1
ATOM 876 O O . ASN A 1 117 ? 7.634 -0.719 4.619 1.00 79.31 117 ASN A O 1
ATOM 880 N N . PRO A 1 118 ? 6.254 -2.416 4.097 1.00 87.12 118 PRO A N 1
ATOM 881 C CA . PRO A 1 118 ? 6.653 -2.447 2.697 1.00 87.12 118 PRO A CA 1
ATOM 882 C C . PRO A 1 118 ? 6.209 -1.183 1.958 1.00 87.12 118 PRO A C 1
ATOM 884 O O . PRO A 1 118 ? 5.151 -0.620 2.252 1.00 87.12 118 PRO A O 1
ATOM 887 N N . VAL A 1 119 ? 7.025 -0.769 0.994 1.00 88.25 119 VAL A N 1
ATOM 888 C CA . VAL A 1 119 ? 6.734 0.325 0.065 1.00 88.25 119 VAL A CA 1
ATOM 889 C C . VAL A 1 119 ? 6.205 -0.280 -1.224 1.00 88.25 119 VAL A C 1
ATOM 891 O O . VAL A 1 119 ? 6.941 -0.956 -1.939 1.00 88.25 119 VAL A O 1
ATOM 894 N N . VAL A 1 120 ? 4.929 -0.047 -1.510 1.00 84.44 120 VAL A N 1
ATOM 895 C CA . VAL A 1 120 ? 4.214 -0.640 -2.648 1.00 84.44 120 VAL A CA 1
ATOM 896 C C . VAL A 1 120 ? 4.148 0.359 -3.800 1.00 84.44 120 VAL A C 1
ATOM 898 O O . VAL A 1 120 ? 4.059 1.561 -3.556 1.00 84.44 120 VAL A O 1
ATOM 901 N N . ALA A 1 121 ? 4.167 -0.145 -5.037 1.00 80.19 121 ALA A N 1
ATOM 902 C CA . ALA A 1 121 ? 4.020 0.636 -6.265 1.00 80.19 121 ALA A CA 1
ATOM 903 C C . ALA A 1 121 ? 5.094 1.720 -6.493 1.00 80.19 121 ALA A C 1
ATOM 905 O O . ALA A 1 121 ? 4.900 2.624 -7.302 1.00 80.19 121 ALA A O 1
ATOM 906 N N . ALA A 1 122 ? 6.243 1.626 -5.822 1.00 85.94 122 ALA A N 1
ATOM 907 C CA . ALA A 1 122 ? 7.383 2.487 -6.104 1.00 85.94 122 ALA A CA 1
ATOM 908 C C . ALA A 1 122 ? 8.191 1.931 -7.277 1.00 85.94 122 ALA A C 1
ATOM 910 O O . ALA A 1 122 ? 8.280 0.713 -7.460 1.00 85.94 122 ALA A O 1
ATOM 911 N N . ARG A 1 123 ? 8.806 2.812 -8.067 1.00 91.00 123 ARG A N 1
ATOM 912 C CA . ARG A 1 123 ? 9.593 2.397 -9.228 1.00 91.00 123 ARG A CA 1
ATOM 913 C C . ARG A 1 123 ? 11.065 2.290 -8.849 1.00 91.00 123 ARG A C 1
ATOM 915 O O . ARG A 1 123 ? 11.659 3.219 -8.312 1.00 91.00 123 ARG A O 1
ATOM 922 N N . ILE A 1 124 ? 11.653 1.140 -9.145 1.00 95.12 124 ILE A N 1
ATOM 923 C CA . ILE A 1 124 ? 13.089 0.898 -9.084 1.00 95.12 124 ILE A CA 1
ATOM 924 C C . ILE A 1 124 ? 13.655 1.091 -10.482 1.00 95.12 124 ILE A C 1
ATOM 926 O O . ILE A 1 124 ? 13.157 0.509 -11.443 1.00 95.12 124 ILE A O 1
ATOM 930 N N . GLU A 1 125 ? 14.722 1.864 -10.600 1.00 94.69 125 GLU A N 1
ATOM 931 C CA . GLU A 1 125 ? 15.433 2.087 -11.850 1.00 94.69 125 GLU A CA 1
ATOM 932 C C . GLU A 1 125 ? 16.882 1.639 -11.717 1.00 94.69 125 GLU A C 1
ATOM 934 O O . GLU A 1 125 ? 17.588 2.048 -10.798 1.00 94.69 125 GLU A O 1
ATOM 939 N N . LEU A 1 126 ? 17.337 0.822 -12.663 1.00 94.38 126 LEU A N 1
ATOM 940 C CA . LEU A 1 126 ? 18.739 0.463 -12.813 1.00 94.38 126 LEU A CA 1
ATOM 941 C C . LEU A 1 126 ? 19.399 1.441 -13.769 1.00 94.38 126 LEU A C 1
ATOM 943 O O . LEU A 1 126 ? 18.951 1.586 -14.905 1.00 94.38 126 LEU A O 1
ATOM 947 N N . HIS A 1 127 ? 20.477 2.071 -13.320 1.00 94.00 127 HIS A N 1
ATOM 948 C CA . HIS A 1 127 ? 21.259 3.006 -14.115 1.00 94.00 127 HIS A CA 1
ATOM 949 C C . HIS A 1 127 ? 22.711 2.549 -14.232 1.00 94.00 127 HIS A C 1
ATOM 951 O O . HIS A 1 127 ? 23.286 2.034 -13.273 1.00 94.00 127 HIS A O 1
ATOM 957 N N . GLN A 1 128 ? 23.315 2.795 -15.390 1.00 92.75 128 GLN A N 1
ATOM 958 C CA . GLN A 1 128 ? 24.759 2.775 -15.570 1.00 92.75 128 GLN A CA 1
ATOM 959 C C . GLN A 1 128 ? 25.332 4.132 -15.177 1.00 92.75 128 GLN A C 1
ATOM 961 O O . GLN A 1 128 ? 24.863 5.170 -15.638 1.00 92.75 128 GLN A O 1
ATOM 966 N N . VAL A 1 129 ? 26.372 4.126 -14.352 1.00 93.06 129 VAL A N 1
ATOM 967 C CA . VAL A 1 129 ? 27.089 5.334 -13.947 1.00 93.06 129 VAL A CA 1
ATOM 968 C C . VAL A 1 129 ? 28.198 5.613 -14.953 1.00 93.06 129 VAL A C 1
ATOM 970 O O . VAL A 1 129 ? 29.085 4.782 -15.152 1.00 93.06 129 VAL A O 1
ATOM 973 N N . GLY A 1 130 ? 28.142 6.779 -15.594 1.00 88.19 130 GLY A N 1
ATOM 974 C CA . GLY A 1 130 ? 29.195 7.294 -16.464 1.00 88.19 130 GLY A CA 1
ATOM 975 C C . GLY A 1 130 ? 29.867 8.549 -15.888 1.00 88.19 130 GLY A C 1
ATOM 976 O O . GLY A 1 130 ? 29.392 9.108 -14.901 1.00 88.19 130 GLY A O 1
ATOM 977 N N . PRO A 1 131 ? 30.953 9.036 -16.518 1.00 80.69 131 PRO A N 1
ATOM 978 C CA . PRO A 1 131 ? 31.688 10.218 -16.054 1.00 80.69 131 PRO A CA 1
ATOM 979 C C . PRO A 1 131 ? 30.885 11.526 -16.113 1.00 80.69 131 PRO A C 1
ATOM 981 O O . PRO A 1 131 ? 31.180 12.455 -15.369 1.00 80.69 131 PRO A O 1
ATOM 984 N N . GLN A 1 132 ? 29.908 11.617 -17.022 1.00 79.50 132 GLN A N 1
ATOM 985 C CA . GLN A 1 132 ? 29.146 12.847 -17.283 1.00 79.50 132 GLN A CA 1
ATOM 986 C C . GLN A 1 132 ? 27.657 12.723 -16.949 1.00 79.50 132 GLN A C 1
ATOM 988 O O . GLN A 1 132 ? 27.030 13.718 -16.596 1.00 79.50 132 GLN A O 1
ATOM 993 N N . ALA A 1 133 ? 27.085 11.521 -17.051 1.00 83.00 133 ALA A N 1
ATOM 994 C CA . ALA A 1 133 ? 25.679 11.273 -16.767 1.00 83.00 133 ALA A CA 1
ATOM 995 C C . ALA A 1 133 ? 25.438 9.800 -16.419 1.00 83.00 133 ALA A C 1
ATOM 997 O O . ALA A 1 133 ? 26.215 8.920 -16.802 1.00 83.00 133 ALA A O 1
ATOM 998 N N . SER A 1 134 ? 24.342 9.548 -15.703 1.00 87.62 134 SER A N 1
ATOM 999 C CA . SER A 1 134 ? 23.800 8.206 -15.510 1.00 87.62 134 SER A CA 1
ATOM 1000 C C . SER A 1 134 ? 22.778 7.887 -16.599 1.00 87.62 134 SER A C 1
ATOM 1002 O O . SER A 1 134 ? 21.888 8.698 -16.858 1.00 87.62 134 SER A O 1
ATOM 1004 N N . GLU A 1 135 ? 22.878 6.707 -17.203 1.00 90.62 135 GLU A N 1
ATOM 1005 C CA . GLU A 1 135 ? 21.938 6.217 -18.214 1.00 90.62 135 GLU A CA 1
ATOM 1006 C C . GLU A 1 135 ? 21.034 5.145 -17.608 1.00 90.62 135 GLU A C 1
ATOM 1008 O O . GLU A 1 135 ? 21.523 4.175 -17.028 1.00 90.62 135 GLU A O 1
ATOM 1013 N N . ARG A 1 136 ? 19.714 5.289 -17.757 1.00 91.12 136 ARG A N 1
ATOM 1014 C CA . ARG A 1 136 ? 18.761 4.274 -17.302 1.00 91.12 136 ARG A CA 1
ATOM 1015 C C . ARG A 1 136 ? 18.815 3.060 -18.229 1.00 91.12 136 ARG A C 1
ATOM 1017 O O . ARG A 1 136 ? 18.561 3.182 -19.420 1.00 91.12 136 ARG A O 1
ATOM 1024 N N . LEU A 1 137 ? 19.074 1.890 -17.655 1.00 90.25 137 LEU A N 1
ATOM 1025 C CA . LEU A 1 137 ? 19.147 0.613 -18.365 1.00 90.25 137 LEU A CA 1
ATOM 1026 C C . LEU A 1 137 ? 17.853 -0.201 -18.266 1.00 90.25 137 LEU A C 1
ATOM 1028 O O . LEU A 1 137 ? 17.464 -0.858 -19.224 1.00 90.25 137 LEU A O 1
ATOM 1032 N N . ALA A 1 138 ? 17.220 -0.215 -17.090 1.00 89.31 138 ALA A N 1
ATOM 1033 C CA . ALA A 1 138 ? 16.034 -1.029 -16.820 1.00 89.31 138 ALA A CA 1
ATOM 1034 C C . ALA A 1 138 ? 15.247 -0.494 -15.615 1.00 89.31 138 ALA A C 1
ATOM 1036 O O . ALA A 1 138 ? 15.642 0.479 -14.965 1.00 89.31 138 ALA A O 1
ATOM 1037 N N . GLY A 1 139 ? 14.128 -1.138 -15.283 1.00 89.56 139 GLY A N 1
ATOM 1038 C CA . GLY A 1 139 ? 13.409 -0.865 -14.044 1.00 89.56 139 GLY A CA 1
ATOM 1039 C C . GLY A 1 139 ? 12.399 -1.940 -13.663 1.00 89.56 139 GLY A C 1
ATOM 1040 O O . GLY A 1 139 ? 12.137 -2.864 -14.429 1.00 89.56 139 GLY A O 1
ATOM 1041 N N . ALA A 1 140 ? 11.850 -1.800 -12.463 1.00 92.00 140 ALA A N 1
ATOM 1042 C CA . ALA A 1 140 ? 10.806 -2.643 -11.894 1.00 92.00 140 ALA A CA 1
ATOM 1043 C C . ALA A 1 140 ? 9.868 -1.797 -11.026 1.00 92.00 140 ALA A C 1
ATOM 1045 O O . ALA A 1 140 ? 10.204 -0.676 -10.653 1.00 92.00 140 ALA A O 1
ATOM 1046 N N . VAL A 1 141 ? 8.706 -2.342 -10.677 1.00 88.50 141 VAL A N 1
ATOM 1047 C CA . VAL A 1 141 ? 7.781 -1.739 -9.709 1.00 88.50 141 VAL A CA 1
ATOM 1048 C C . VAL A 1 141 ? 7.714 -2.644 -8.487 1.00 88.50 141 VAL A C 1
ATOM 1050 O O . VAL A 1 141 ? 7.728 -3.867 -8.631 1.00 88.50 141 VAL A O 1
ATOM 1053 N N . THR A 1 142 ? 7.673 -2.061 -7.291 1.00 88.19 142 THR A N 1
ATOM 1054 C CA . THR A 1 142 ? 7.561 -2.839 -6.059 1.00 88.19 142 THR A CA 1
ATOM 1055 C C . THR A 1 142 ? 6.174 -3.464 -5.918 1.00 88.19 142 THR A C 1
ATOM 1057 O O . THR A 1 142 ? 5.145 -2.810 -6.113 1.00 88.19 142 THR A O 1
ATOM 1060 N N . GLY A 1 143 ? 6.156 -4.746 -5.562 1.00 83.00 143 GLY A N 1
ATOM 1061 C CA . GLY A 1 143 ? 4.953 -5.521 -5.304 1.00 83.00 143 GLY A CA 1
ATOM 1062 C C . GLY A 1 143 ? 4.286 -5.188 -3.963 1.00 83.00 143 GLY A C 1
ATOM 1063 O O . GLY A 1 143 ? 4.747 -4.315 -3.220 1.00 83.00 143 GLY A O 1
ATOM 1064 N N . PRO A 1 144 ? 3.197 -5.899 -3.619 1.00 77.56 144 PRO A N 1
ATOM 1065 C CA . PRO A 1 144 ? 2.447 -5.692 -2.375 1.00 77.56 144 PRO A CA 1
ATOM 1066 C C . PRO A 1 144 ? 3.279 -5.885 -1.098 1.00 77.56 144 PRO A C 1
ATOM 1068 O O . PRO A 1 144 ? 3.022 -5.231 -0.087 1.00 77.56 144 PRO A O 1
ATOM 1071 N N . ASP A 1 145 ? 4.308 -6.737 -1.151 1.00 82.75 145 ASP A N 1
ATOM 1072 C CA . ASP A 1 145 ? 5.231 -6.983 -0.039 1.00 82.75 145 ASP A CA 1
ATOM 1073 C C . ASP A 1 145 ? 6.493 -6.106 -0.116 1.00 82.75 145 ASP A C 1
ATOM 1075 O O . ASP A 1 145 ? 7.483 -6.350 0.587 1.00 82.75 145 ASP A O 1
ATOM 1079 N N . GLY A 1 146 ? 6.473 -5.084 -0.979 1.00 89.12 146 GLY A N 1
ATOM 1080 C CA . GLY A 1 146 ? 7.592 -4.188 -1.260 1.00 89.12 146 GLY A CA 1
ATOM 1081 C C . GLY A 1 146 ? 8.743 -4.868 -1.996 1.00 89.12 146 GLY A C 1
ATOM 1082 O O . GLY A 1 146 ? 9.818 -4.287 -2.125 1.00 89.12 146 GLY A O 1
ATOM 1083 N N . ASP A 1 147 ? 8.563 -6.114 -2.423 1.00 94.12 147 ASP A N 1
ATOM 1084 C CA . ASP A 1 147 ? 9.530 -6.881 -3.189 1.00 94.12 147 ASP A CA 1
ATOM 1085 C C . ASP A 1 147 ? 9.653 -6.350 -4.618 1.00 94.12 147 ASP A C 1
ATOM 1087 O O . ASP A 1 147 ? 8.703 -5.818 -5.184 1.00 94.12 147 ASP A O 1
ATOM 1091 N N . PHE A 1 148 ? 10.838 -6.467 -5.204 1.00 94.50 148 PHE A N 1
ATOM 1092 C CA . PHE A 1 148 ? 11.064 -6.104 -6.598 1.00 94.50 148 PHE A CA 1
ATOM 1093 C C . PHE A 1 148 ? 12.058 -7.053 -7.260 1.00 94.50 148 PHE A C 1
ATOM 1095 O O . PHE A 1 148 ? 12.927 -7.639 -6.605 1.00 94.50 148 PHE A O 1
ATOM 1102 N N . ASP A 1 149 ? 11.944 -7.147 -8.581 1.00 94.31 149 ASP A N 1
ATOM 1103 C CA . ASP A 1 149 ? 12.808 -7.939 -9.451 1.00 94.31 149 ASP A CA 1
ATOM 1104 C C . ASP A 1 149 ? 13.100 -7.129 -10.722 1.00 94.31 149 ASP A C 1
ATOM 1106 O O . ASP A 1 149 ? 12.251 -6.995 -11.605 1.00 94.31 149 ASP A O 1
ATOM 1110 N N . VAL A 1 150 ? 14.292 -6.528 -10.783 1.00 93.06 150 VAL A N 1
ATOM 1111 C CA . VAL A 1 150 ? 14.783 -5.825 -11.971 1.00 93.06 150 VAL A CA 1
ATOM 1112 C C . VAL A 1 150 ? 15.360 -6.855 -12.925 1.00 93.06 150 VAL A C 1
ATOM 1114 O O . VAL A 1 150 ? 16.464 -7.372 -12.725 1.00 93.06 150 VAL A O 1
ATOM 1117 N N . LYS A 1 151 ? 14.611 -7.118 -13.990 1.00 89.81 151 LYS A N 1
ATOM 1118 C CA . LYS A 1 151 ? 15.029 -7.994 -15.081 1.00 89.81 151 LYS A CA 1
ATOM 1119 C C . LYS A 1 151 ? 15.725 -7.192 -16.170 1.00 89.81 151 LYS A C 1
ATOM 1121 O O . LYS A 1 151 ? 15.493 -5.996 -16.305 1.00 89.81 151 LYS A O 1
ATOM 1126 N N . VAL A 1 152 ? 16.574 -7.861 -16.936 1.00 88.00 152 VAL A N 1
ATOM 1127 C CA . VAL A 1 152 ? 17.241 -7.343 -18.137 1.00 88.00 152 VAL A CA 1
ATOM 1128 C C . VAL A 1 152 ? 17.268 -8.435 -19.201 1.00 88.00 152 VAL A C 1
ATOM 1130 O O . VAL A 1 152 ? 17.166 -9.620 -18.880 1.00 88.00 152 VAL A O 1
ATOM 1133 N N . ASP A 1 153 ? 17.397 -8.079 -20.475 1.00 85.94 153 ASP A N 1
ATOM 1134 C CA . ASP A 1 153 ? 17.646 -9.090 -21.501 1.00 85.94 153 ASP A CA 1
ATOM 1135 C C . ASP A 1 153 ? 19.035 -9.732 -21.323 1.00 85.94 153 ASP A C 1
ATOM 1137 O O . ASP A 1 153 ? 19.904 -9.210 -20.624 1.00 85.94 153 ASP A O 1
ATOM 1141 N N . ARG A 1 154 ? 19.255 -10.885 -21.962 1.00 84.38 154 ARG A N 1
ATOM 1142 C CA . ARG A 1 154 ? 20.488 -11.659 -21.781 1.00 84.38 154 ARG A CA 1
ATOM 1143 C C . ARG A 1 154 ? 21.745 -10.945 -22.287 1.00 84.38 154 ARG A C 1
ATOM 1145 O O . ARG A 1 154 ? 22.787 -11.096 -21.667 1.00 84.38 154 ARG A O 1
ATOM 1152 N N . ARG A 1 155 ? 21.656 -10.138 -23.352 1.00 83.94 155 ARG A N 1
ATOM 1153 C CA . ARG A 1 155 ? 22.818 -9.396 -23.874 1.00 83.94 155 ARG A CA 1
ATOM 1154 C C . ARG A 1 155 ? 23.252 -8.325 -22.886 1.00 83.94 155 ARG A C 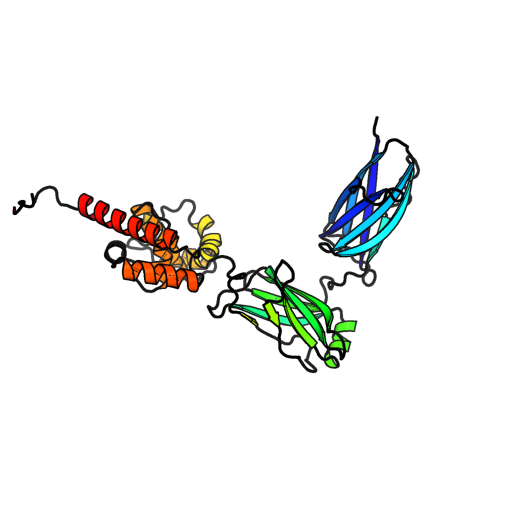1
ATOM 1156 O O . ARG A 1 155 ? 24.442 -8.178 -22.627 1.00 83.94 155 ARG A O 1
ATOM 1163 N N . LEU A 1 156 ? 22.287 -7.597 -22.321 1.00 85.75 156 LEU A N 1
ATOM 1164 C CA . LEU A 1 156 ? 22.573 -6.644 -21.260 1.00 85.75 156 LEU A CA 1
ATOM 1165 C C . LEU A 1 156 ? 23.103 -7.368 -20.020 1.00 85.75 156 LEU A C 1
ATOM 1167 O O . LEU A 1 156 ? 24.104 -6.930 -19.467 1.00 85.75 156 LEU A O 1
ATOM 1171 N N . ALA A 1 157 ? 22.496 -8.494 -19.631 1.00 87.62 157 ALA A N 1
ATOM 1172 C CA . ALA A 1 157 ? 22.933 -9.300 -18.492 1.00 87.62 157 ALA A CA 1
ATOM 1173 C C . ALA A 1 157 ? 24.412 -9.709 -18.596 1.00 87.62 157 ALA A C 1
ATOM 1175 O O . ALA A 1 157 ? 25.144 -9.569 -17.620 1.00 87.62 157 ALA A O 1
ATOM 1176 N N . ASP A 1 158 ? 24.851 -10.146 -19.779 1.00 87.31 158 ASP A N 1
ATOM 1177 C CA . ASP A 1 158 ? 26.241 -10.532 -20.042 1.00 87.31 158 ASP A CA 1
ATOM 1178 C C . ASP A 1 158 ? 27.206 -9.328 -19.964 1.00 87.31 158 ASP A C 1
ATOM 1180 O O . ASP A 1 158 ? 28.378 -9.500 -19.641 1.00 87.31 158 ASP A O 1
ATOM 1184 N N . ALA A 1 159 ? 26.719 -8.103 -20.201 1.00 87.44 159 ALA A N 1
ATOM 1185 C CA . ALA A 1 159 ? 27.502 -6.864 -20.158 1.00 87.44 159 ALA A CA 1
ATOM 1186 C C . ALA A 1 159 ? 27.441 -6.111 -18.811 1.00 87.44 159 ALA A C 1
ATOM 1188 O O . ALA A 1 159 ? 28.198 -5.158 -18.611 1.00 87.44 159 ALA A O 1
ATOM 1189 N N . LEU A 1 160 ? 26.528 -6.472 -17.900 1.00 86.94 160 LEU A N 1
ATOM 1190 C CA . LEU A 1 160 ? 26.382 -5.823 -16.588 1.00 86.94 160 LEU A CA 1
ATOM 1191 C C . LEU A 1 160 ? 27.594 -5.995 -15.654 1.00 86.94 160 LEU A C 1
ATOM 1193 O O . LEU A 1 160 ? 27.906 -5.020 -14.968 1.00 86.94 160 LEU A O 1
ATOM 1197 N N . PRO A 1 161 ? 28.277 -7.159 -15.589 1.00 85.94 161 PRO A N 1
ATOM 1198 C CA . PRO A 1 161 ? 29.386 -7.361 -14.658 1.00 85.94 161 PRO A CA 1
ATOM 1199 C C . PRO A 1 161 ? 30.519 -6.342 -14.803 1.00 85.94 161 PRO A C 1
ATOM 1201 O O . PRO A 1 161 ? 31.161 -6.028 -13.812 1.00 85.94 161 PRO A O 1
ATOM 1204 N N . ASP A 1 162 ? 30.727 -5.762 -15.983 1.00 86.69 162 ASP A N 1
ATOM 1205 C CA . ASP A 1 162 ? 31.813 -4.802 -16.222 1.00 86.69 162 ASP A CA 1
ATOM 1206 C C . ASP A 1 162 ? 31.387 -3.333 -16.047 1.00 86.69 162 ASP A C 1
ATOM 1208 O O . ASP A 1 162 ? 32.162 -2.410 -16.309 1.00 86.69 162 ASP A O 1
ATOM 1212 N N . LYS A 1 163 ? 30.144 -3.079 -15.619 1.00 88.44 163 LYS A N 1
ATOM 1213 C CA . LYS A 1 163 ? 29.581 -1.729 -15.496 1.00 88.44 163 LYS A CA 1
ATOM 1214 C C . LYS A 1 163 ? 29.523 -1.278 -14.039 1.00 88.44 163 LYS A C 1
ATOM 1216 O O . LYS A 1 163 ? 29.193 -2.043 -13.138 1.00 88.44 163 LYS A O 1
ATOM 1221 N N . ALA A 1 164 ? 29.777 0.011 -13.819 1.00 91.88 164 ALA A N 1
ATOM 1222 C CA . ALA A 1 164 ? 29.401 0.681 -12.580 1.00 91.88 164 ALA A CA 1
ATOM 1223 C C . ALA A 1 164 ? 27.896 0.964 -12.622 1.00 91.88 164 ALA A C 1
ATOM 1225 O O . ALA A 1 164 ? 27.410 1.615 -13.549 1.00 91.88 164 ALA A O 1
ATOM 1226 N N . LEU A 1 165 ? 27.156 0.456 -11.643 1.00 94.00 165 LEU A N 1
ATOM 1227 C CA . LEU A 1 165 ? 25.697 0.496 -11.631 1.00 94.00 165 LEU A CA 1
ATOM 1228 C C . LEU A 1 165 ? 25.191 1.247 -10.403 1.00 94.00 165 LEU A C 1
ATOM 1230 O O . LEU A 1 165 ? 25.860 1.312 -9.377 1.00 94.00 165 LEU A O 1
ATOM 1234 N N . LEU A 1 166 ? 23.986 1.792 -10.477 1.00 94.56 166 LEU A N 1
ATOM 1235 C CA . LEU A 1 166 ? 23.251 2.257 -9.305 1.00 94.56 166 LEU A CA 1
ATOM 1236 C C . LEU A 1 166 ? 21.777 1.895 -9.449 1.00 94.56 166 LEU A C 1
ATOM 1238 O O . LEU A 1 166 ? 21.261 1.773 -10.561 1.00 94.56 166 LEU A O 1
ATOM 1242 N N . LEU A 1 167 ? 21.103 1.720 -8.318 1.00 95.62 167 LEU A N 1
ATOM 1243 C CA . LEU A 1 167 ? 19.656 1.579 -8.256 1.00 95.62 167 LEU A CA 1
ATOM 1244 C C . LEU A 1 167 ? 19.061 2.857 -7.672 1.00 95.62 167 LEU A C 1
ATOM 1246 O O . LEU A 1 167 ? 19.477 3.292 -6.598 1.00 95.62 167 LEU A O 1
ATOM 1250 N N . LYS A 1 168 ? 18.064 3.420 -8.350 1.00 95.62 168 LYS A N 1
ATOM 1251 C CA . LYS A 1 168 ? 17.249 4.524 -7.837 1.00 95.62 168 LYS A CA 1
ATOM 1252 C C . LYS A 1 168 ? 15.863 4.023 -7.491 1.00 95.62 168 LYS A C 1
ATOM 1254 O O . LYS A 1 168 ? 15.259 3.292 -8.269 1.00 95.62 168 LYS A O 1
ATOM 1259 N N . LEU A 1 169 ? 15.362 4.441 -6.343 1.00 94.50 169 LEU A N 1
ATOM 1260 C CA . LEU A 1 169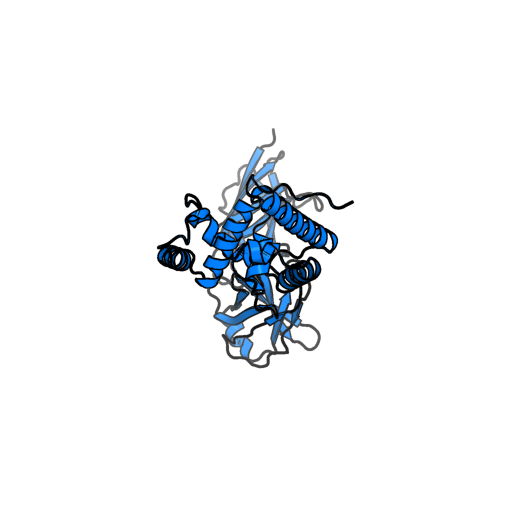 ? 13.959 4.368 -5.983 1.00 94.50 169 LEU A CA 1
ATOM 1261 C C . LEU A 1 169 ? 13.339 5.727 -6.297 1.00 94.50 169 LEU A C 1
ATOM 1263 O O . LEU A 1 169 ? 13.776 6.740 -5.746 1.00 94.50 169 LEU A O 1
ATOM 1267 N N . VAL A 1 170 ? 12.333 5.741 -7.164 1.00 90.75 170 VAL A N 1
ATOM 1268 C CA . VAL A 1 170 ? 11.601 6.950 -7.552 1.00 90.75 170 VAL A CA 1
ATOM 1269 C C . VAL A 1 170 ? 10.112 6.807 -7.236 1.00 90.75 170 VAL A C 1
ATOM 1271 O O . VAL A 1 170 ? 9.573 5.693 -7.198 1.00 90.75 170 VAL A O 1
ATOM 1274 N N . ASP A 1 171 ? 9.462 7.938 -6.976 1.00 81.69 171 ASP A N 1
ATOM 1275 C CA . ASP A 1 171 ? 8.017 8.014 -6.753 1.00 81.69 171 ASP A CA 1
ATOM 1276 C C . ASP A 1 171 ? 7.203 7.896 -8.040 1.00 81.69 171 ASP A C 1
ATOM 1278 O O . ASP A 1 171 ? 7.778 7.921 -9.135 1.00 81.69 171 ASP A O 1
ATOM 1282 N N . PRO A 1 172 ? 5.881 7.647 -7.937 1.00 74.25 172 PRO A N 1
ATOM 1283 C CA . PRO A 1 172 ? 5.008 7.603 -9.105 1.00 74.25 172 PRO A CA 1
ATOM 1284 C C . PRO A 1 172 ? 5.085 8.882 -9.953 1.00 74.25 172 PRO A C 1
ATOM 1286 O O . PRO A 1 172 ? 4.894 8.822 -11.165 1.00 74.25 172 PRO A O 1
ATOM 1289 N N . GLU A 1 173 ? 5.416 10.017 -9.336 1.00 77.25 173 GLU A N 1
ATOM 1290 C CA . GLU A 1 173 ? 5.634 11.313 -9.979 1.00 77.25 173 GLU A CA 1
ATOM 1291 C C . GLU A 1 173 ? 7.043 11.465 -10.597 1.00 77.25 173 GLU A C 1
ATOM 1293 O O . GLU A 1 173 ? 7.307 12.427 -11.321 1.00 77.25 173 GLU A O 1
ATOM 1298 N N . GLY A 1 174 ? 7.943 10.503 -10.371 1.00 79.44 174 GLY A N 1
ATOM 1299 C CA . GLY A 1 174 ? 9.301 10.452 -10.910 1.00 79.44 174 GLY A CA 1
ATOM 1300 C C . GLY A 1 174 ? 10.370 11.161 -10.071 1.00 79.44 174 GLY A C 1
ATOM 1301 O O . GLY A 1 174 ? 11.512 11.262 -10.521 1.00 79.44 174 GLY A O 1
ATOM 1302 N N . ALA A 1 175 ? 10.049 11.643 -8.871 1.00 85.12 175 ALA A N 1
ATOM 1303 C CA . ALA A 1 175 ? 11.022 12.231 -7.961 1.00 85.12 175 ALA A CA 1
ATOM 1304 C C . ALA A 1 175 ? 11.855 11.152 -7.253 1.00 85.12 175 ALA A C 1
ATOM 1306 O O . ALA A 1 175 ? 11.360 10.102 -6.843 1.00 85.12 175 ALA A O 1
ATOM 1307 N N . GLU A 1 176 ? 13.148 11.428 -7.085 1.00 90.38 176 GLU A N 1
ATOM 1308 C CA . GLU A 1 176 ? 14.079 10.523 -6.412 1.00 90.38 176 GLU A CA 1
ATOM 1309 C C . GLU A 1 176 ? 13.793 10.460 -4.902 1.00 90.38 176 GLU A C 1
ATOM 1311 O O . GLU A 1 176 ? 13.638 11.483 -4.232 1.00 90.38 176 GLU A O 1
ATOM 1316 N N . VAL A 1 177 ? 13.724 9.239 -4.372 1.00 91.12 177 VAL A N 1
ATOM 1317 C CA . VAL A 1 177 ? 13.403 8.943 -2.964 1.00 91.12 177 VAL A CA 1
ATOM 1318 C C . VAL A 1 177 ? 14.629 8.432 -2.237 1.00 91.12 177 VAL A C 1
ATOM 1320 O O . VAL A 1 177 ? 14.927 8.832 -1.116 1.00 91.12 177 VAL A O 1
ATOM 1323 N N . ALA A 1 178 ? 15.325 7.499 -2.878 1.00 92.88 178 ALA A N 1
ATOM 1324 C CA . ALA A 1 178 ? 16.530 6.887 -2.363 1.00 92.88 178 ALA A CA 1
ATOM 1325 C C . ALA A 1 178 ? 17.374 6.385 -3.528 1.00 92.88 178 ALA A C 1
ATOM 1327 O O . ALA A 1 178 ? 16.849 5.937 -4.545 1.00 92.88 178 ALA A O 1
ATOM 1328 N N . THR A 1 179 ? 18.685 6.384 -3.338 1.00 94.19 179 THR A N 1
ATOM 1329 C CA . THR A 1 179 ? 19.637 5.880 -4.324 1.00 94.19 179 THR A CA 1
ATOM 1330 C C . THR A 1 179 ? 20.620 4.962 -3.619 1.00 94.19 179 THR A C 1
ATOM 1332 O O . THR A 1 179 ? 21.065 5.244 -2.505 1.00 94.19 179 THR A O 1
ATOM 1335 N N . SER A 1 180 ? 20.930 3.822 -4.232 1.00 93.38 180 SER A N 1
ATOM 1336 C CA . SER A 1 180 ? 21.991 2.955 -3.732 1.00 93.38 180 SER A CA 1
ATOM 1337 C C . SER A 1 180 ? 23.343 3.650 -3.885 1.00 93.38 180 SER A C 1
ATOM 1339 O O . SER A 1 180 ? 23.535 4.482 -4.769 1.00 93.38 180 SER A O 1
ATOM 1341 N N . GLY A 1 181 ? 24.338 3.236 -3.100 1.00 90.75 181 GLY A N 1
ATOM 1342 C CA . GLY A 1 181 ? 25.724 3.511 -3.481 1.00 90.75 181 GLY A CA 1
ATOM 1343 C C . GLY A 1 181 ? 26.036 2.935 -4.870 1.00 90.75 181 GLY A C 1
ATOM 1344 O O . GLY A 1 181 ? 25.313 2.059 -5.359 1.00 90.75 181 GLY A O 1
ATOM 1345 N N . VAL A 1 182 ? 27.122 3.407 -5.490 1.00 91.62 182 VAL A N 1
ATOM 1346 C CA . VAL A 1 182 ? 27.615 2.820 -6.743 1.00 91.62 182 VAL A CA 1
ATOM 1347 C C . VAL A 1 182 ? 27.963 1.357 -6.486 1.00 91.62 182 VAL A C 1
ATOM 1349 O O . VAL A 1 182 ? 28.808 1.016 -5.658 1.00 91.62 182 VAL A O 1
ATOM 1352 N N . LEU A 1 183 ? 27.260 0.489 -7.190 1.00 89.62 183 LEU A N 1
ATOM 1353 C CA . LEU A 1 183 ? 27.450 -0.941 -7.201 1.00 89.62 183 LEU A CA 1
ATOM 1354 C C . LEU A 1 183 ? 28.559 -1.213 -8.213 1.00 89.62 183 LEU A C 1
ATOM 1356 O O . LEU A 1 183 ? 28.400 -0.963 -9.408 1.00 89.62 183 LEU A O 1
ATOM 1360 N N . GLY A 1 184 ? 29.703 -1.687 -7.723 1.00 80.38 184 GLY A N 1
ATOM 1361 C CA . GLY A 1 184 ? 30.740 -2.223 -8.599 1.00 80.38 184 GLY A CA 1
ATOM 1362 C C . GLY A 1 184 ? 30.263 -3.482 -9.338 1.00 80.38 184 GLY A C 1
ATOM 1363 O O . GLY A 1 184 ? 29.118 -3.905 -9.139 1.00 80.38 184 GLY A O 1
ATOM 1364 N N . PRO A 1 185 ? 31.161 -4.114 -10.115 1.00 76.94 185 PRO A N 1
ATOM 1365 C CA . PRO A 1 185 ? 30.937 -5.405 -10.756 1.00 76.94 185 PRO A CA 1
ATOM 1366 C C . PRO A 1 185 ? 30.173 -6.369 -9.849 1.00 76.94 185 PRO A C 1
ATOM 1368 O O . PRO A 1 185 ? 30.677 -6.798 -8.808 1.00 76.94 185 PRO A O 1
ATOM 1371 N N . ALA A 1 186 ? 28.916 -6.648 -10.190 1.00 67.06 186 ALA A N 1
ATOM 1372 C CA . ALA A 1 186 ? 28.025 -7.449 -9.367 1.00 67.06 186 ALA A CA 1
ATOM 1373 C C . ALA A 1 186 ? 27.564 -8.677 -10.156 1.00 67.06 186 ALA A C 1
ATOM 1375 O O . ALA A 1 186 ? 27.177 -8.535 -11.317 1.00 67.06 186 ALA A O 1
ATOM 1376 N N . PRO A 1 187 ? 27.561 -9.874 -9.542 1.00 79.62 187 PRO A N 1
ATOM 1377 C CA . PRO A 1 187 ? 26.935 -11.025 -10.168 1.00 79.62 187 PRO A CA 1
ATOM 1378 C C . PRO A 1 187 ? 25.443 -10.745 -10.375 1.00 79.62 187 PRO A C 1
ATOM 1380 O O . PRO A 1 187 ? 24.800 -10.092 -9.545 1.00 79.62 187 PRO A O 1
ATOM 1383 N N . LEU A 1 188 ? 24.898 -11.264 -11.477 1.00 85.31 188 LEU A N 1
ATOM 1384 C CA . LEU A 1 188 ? 23.460 -11.253 -11.737 1.00 85.31 188 LEU A CA 1
ATOM 1385 C C . LEU A 1 188 ? 22.708 -11.869 -10.550 1.00 85.31 188 LEU A C 1
ATOM 1387 O O . LEU A 1 188 ? 23.186 -12.803 -9.903 1.00 85.31 188 LEU A O 1
ATOM 1391 N N . GLY A 1 189 ? 21.528 -11.333 -10.254 1.00 87.38 189 GLY A N 1
ATOM 1392 C CA . GLY A 1 189 ? 20.702 -11.785 -9.138 1.00 87.38 189 GLY A CA 1
ATOM 1393 C C . GLY A 1 189 ? 21.091 -11.201 -7.781 1.00 87.38 189 GLY A C 1
ATOM 1394 O O . GLY A 1 189 ? 20.618 -11.690 -6.753 1.00 87.38 189 GLY A O 1
ATOM 1395 N N . ARG A 1 190 ? 21.929 -10.158 -7.734 1.00 91.62 190 ARG A N 1
ATOM 1396 C CA . ARG A 1 190 ? 22.322 -9.527 -6.468 1.00 91.62 190 ARG A CA 1
ATOM 1397 C C . ARG A 1 190 ? 21.104 -8.966 -5.734 1.00 91.62 190 ARG A C 1
ATOM 1399 O O . ARG A 1 190 ? 20.296 -8.231 -6.301 1.00 91.62 190 ARG A O 1
ATOM 1406 N N . ARG A 1 191 ? 21.012 -9.273 -4.437 1.00 94.62 191 ARG A N 1
ATOM 1407 C CA . ARG A 1 191 ? 19.933 -8.778 -3.581 1.00 94.62 191 ARG A CA 1
ATOM 1408 C C . ARG A 1 191 ? 20.294 -7.443 -2.929 1.00 94.62 191 ARG A C 1
ATOM 1410 O O . ARG A 1 191 ? 21.328 -7.352 -2.267 1.00 94.62 191 ARG A O 1
ATOM 1417 N N . ILE A 1 192 ? 19.445 -6.428 -3.084 1.00 94.19 192 ILE A N 1
ATOM 1418 C CA . ILE A 1 192 ? 19.608 -5.089 -2.498 1.00 94.19 192 ILE A CA 1
ATOM 1419 C C . ILE A 1 192 ? 18.285 -4.657 -1.881 1.00 94.19 192 ILE A C 1
ATOM 1421 O O . ILE A 1 192 ? 17.268 -4.607 -2.558 1.00 94.19 192 ILE A O 1
ATOM 1425 N N . ASN A 1 193 ? 18.297 -4.322 -0.594 1.00 9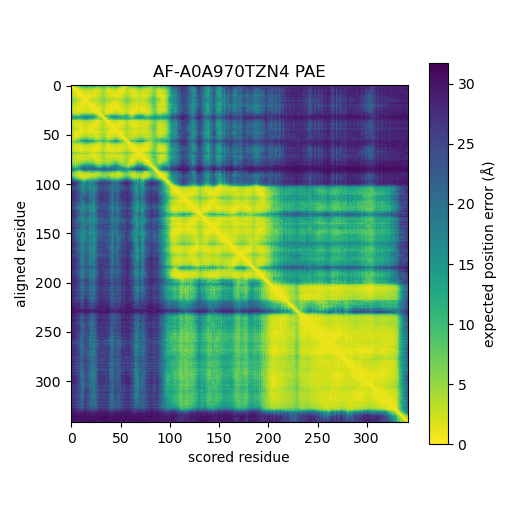5.56 193 ASN A N 1
ATOM 1426 C CA . ASN A 1 193 ? 17.108 -3.820 0.086 1.00 95.56 193 ASN A CA 1
ATOM 1427 C C . ASN A 1 193 ? 17.237 -2.316 0.319 1.00 95.56 193 ASN A C 1
ATOM 1429 O O . ASN A 1 193 ? 18.314 -1.834 0.666 1.00 95.56 193 ASN A O 1
ATOM 1433 N N . PHE A 1 194 ? 16.127 -1.601 0.175 1.00 93.94 194 PHE A N 1
ATOM 1434 C CA . PHE A 1 194 ? 16.026 -0.186 0.508 1.00 93.94 194 PHE A CA 1
ATOM 1435 C C . PHE A 1 194 ? 15.301 -0.038 1.841 1.00 93.94 194 PHE A C 1
ATOM 1437 O O . PHE A 1 194 ? 14.248 -0.646 2.049 1.00 93.94 194 PHE A O 1
ATOM 1444 N N . LEU A 1 195 ? 15.866 0.779 2.727 1.00 92.38 195 LEU A N 1
ATOM 1445 C CA . LEU A 1 195 ? 15.201 1.233 3.940 1.00 92.38 195 LEU A CA 1
ATOM 1446 C C . LEU A 1 195 ? 14.969 2.735 3.811 1.00 92.38 195 LEU A C 1
ATOM 1448 O O . LEU A 1 195 ? 15.936 3.493 3.781 1.00 92.38 195 LEU A O 1
ATOM 1452 N N . ILE A 1 196 ? 13.712 3.153 3.695 1.00 90.00 196 ILE A N 1
ATOM 1453 C CA . ILE A 1 196 ? 13.353 4.560 3.510 1.00 90.00 196 ILE A CA 1
ATOM 1454 C C . ILE A 1 196 ? 12.667 5.131 4.748 1.00 90.00 196 ILE A C 1
ATOM 1456 O O . ILE A 1 196 ? 12.048 4.409 5.526 1.00 90.00 196 ILE A O 1
ATOM 1460 N N . ASP A 1 197 ? 12.772 6.441 4.925 1.00 81.88 197 ASP A N 1
ATOM 1461 C CA . ASP A 1 197 ? 12.036 7.194 5.947 1.00 81.88 197 ASP A CA 1
ATOM 1462 C C . ASP A 1 197 ? 11.230 8.321 5.285 1.00 81.88 197 ASP A C 1
ATOM 1464 O O . ASP A 1 197 ? 11.221 9.465 5.732 1.00 81.88 197 ASP A O 1
ATOM 1468 N N . ASP A 1 198 ? 10.598 8.010 4.148 1.00 78.25 198 ASP A N 1
ATOM 1469 C CA . ASP A 1 198 ? 9.819 8.975 3.376 1.00 78.25 198 ASP A CA 1
ATOM 1470 C C . ASP A 1 198 ? 8.319 8.711 3.518 1.00 78.25 198 ASP A C 1
ATOM 1472 O O . ASP A 1 198 ? 7.777 7.723 3.019 1.00 78.25 198 ASP A O 1
ATOM 1476 N N . ARG A 1 199 ? 7.614 9.632 4.177 1.00 69.31 199 ARG A N 1
ATOM 1477 C CA . ARG A 1 199 ? 6.177 9.498 4.445 1.00 69.31 199 ARG A CA 1
ATOM 1478 C C . ARG A 1 199 ? 5.305 9.528 3.194 1.00 69.31 199 ARG A C 1
ATOM 1480 O O . ARG A 1 199 ? 4.179 9.039 3.273 1.00 69.31 199 ARG A O 1
ATOM 1487 N N . ARG A 1 200 ? 5.800 10.035 2.058 1.00 69.00 200 ARG A N 1
ATOM 1488 C CA . ARG A 1 200 ? 5.071 10.016 0.775 1.00 69.00 200 ARG A CA 1
ATOM 1489 C C . ARG A 1 200 ? 4.705 8.593 0.348 1.00 69.00 200 ARG A C 1
ATOM 1491 O O . ARG A 1 200 ? 3.685 8.382 -0.293 1.00 69.00 200 ARG A O 1
ATOM 1498 N N . PHE A 1 201 ? 5.478 7.611 0.805 1.00 66.56 201 PHE A N 1
ATOM 1499 C CA . PHE A 1 201 ? 5.311 6.201 0.474 1.00 66.56 201 PHE A CA 1
ATOM 1500 C C . PHE A 1 201 ? 4.784 5.349 1.604 1.00 66.56 201 PHE A C 1
ATOM 1502 O O . PHE A 1 201 ? 4.930 4.128 1.539 1.00 66.56 201 PHE A O 1
ATOM 1509 N N . ALA A 1 202 ? 4.208 5.946 2.653 1.00 67.38 202 ALA A N 1
ATOM 1510 C CA . ALA A 1 202 ? 3.713 5.189 3.803 1.00 67.38 202 ALA A CA 1
ATOM 1511 C C . ALA A 1 202 ? 2.887 3.961 3.364 1.00 67.38 202 ALA A C 1
ATOM 1513 O O . ALA A 1 202 ? 2.973 2.904 3.995 1.00 67.38 202 ALA A O 1
ATOM 1514 N N . GLY A 1 203 ? 2.205 4.075 2.218 1.00 72.12 203 GLY A N 1
ATOM 1515 C CA . GLY A 1 203 ? 1.419 3.015 1.613 1.00 72.12 203 GLY A CA 1
ATOM 1516 C C . GLY A 1 203 ? 0.139 2.813 2.406 1.00 72.12 203 GLY A C 1
ATOM 1517 O O . GLY A 1 203 ? -0.193 3.598 3.299 1.00 72.12 203 GLY A O 1
ATOM 1518 N N . GLU A 1 204 ? -0.583 1.740 2.102 1.00 82.25 204 GLU A N 1
ATOM 1519 C CA . GLU A 1 204 ? -1.727 1.364 2.924 1.00 82.25 204 GLU A CA 1
ATOM 1520 C C . GLU A 1 204 ? -1.306 1.137 4.380 1.00 82.25 204 GLU A C 1
ATOM 1522 O O . GLU A 1 204 ? -0.272 0.525 4.676 1.00 82.25 204 GLU A O 1
ATOM 1527 N N . THR A 1 205 ? -2.132 1.632 5.301 1.00 89.62 205 THR A N 1
ATOM 1528 C CA . THR A 1 205 ? -1.910 1.477 6.739 1.00 89.62 205 THR A CA 1
ATOM 1529 C C . THR A 1 205 ? -1.894 -0.006 7.094 1.00 89.62 205 THR A C 1
ATOM 1531 O O . THR A 1 205 ? -2.546 -0.831 6.444 1.00 89.62 205 THR A O 1
ATOM 1534 N N . ARG A 1 206 ? -1.175 -0.383 8.158 1.00 90.19 206 ARG A N 1
ATOM 1535 C CA . ARG A 1 206 ? -1.188 -1.780 8.617 1.00 90.19 206 ARG A CA 1
ATOM 1536 C C . ARG A 1 206 ? -2.619 -2.257 8.865 1.00 90.19 206 ARG A C 1
ATOM 1538 O O . ARG A 1 206 ? -2.944 -3.367 8.466 1.00 90.19 206 ARG A O 1
ATOM 1545 N N . PHE A 1 207 ? -3.472 -1.428 9.466 1.00 94.75 207 PHE A N 1
ATOM 1546 C CA . PHE A 1 207 ? -4.877 -1.770 9.647 1.00 94.75 207 PHE A CA 1
ATOM 1547 C C . PHE A 1 207 ? -5.587 -2.064 8.319 1.00 94.75 207 PHE A C 1
ATOM 1549 O O . PHE A 1 207 ? -6.212 -3.117 8.204 1.00 94.75 207 PHE A O 1
ATOM 1556 N N . ALA A 1 208 ? -5.450 -1.195 7.311 1.00 92.00 208 ALA A N 1
ATOM 1557 C CA . ALA A 1 208 ? -6.083 -1.374 6.004 1.00 92.00 208 ALA A CA 1
ATOM 1558 C C . ALA A 1 208 ? -5.639 -2.677 5.319 1.00 92.00 208 ALA A C 1
ATOM 1560 O O . ALA A 1 208 ? -6.492 -3.489 4.950 1.00 92.00 208 ALA A O 1
ATOM 1561 N N . ARG A 1 209 ? -4.324 -2.941 5.278 1.00 90.19 209 ARG A N 1
ATOM 1562 C CA . ARG A 1 209 ? -3.766 -4.171 4.685 1.00 90.19 209 ARG A CA 1
ATOM 1563 C C . ARG A 1 209 ? -4.272 -5.437 5.360 1.00 90.19 209 ARG A C 1
ATOM 1565 O O . ARG A 1 209 ? -4.492 -6.448 4.706 1.00 90.19 209 ARG A O 1
ATOM 1572 N N . MET A 1 210 ? -4.443 -5.406 6.681 1.00 92.44 210 MET A N 1
ATOM 1573 C CA . MET A 1 210 ? -4.938 -6.569 7.424 1.00 92.44 210 MET A CA 1
ATOM 1574 C C . MET A 1 210 ? -6.447 -6.729 7.302 1.00 92.44 210 MET A C 1
ATOM 1576 O O . MET A 1 210 ? -6.952 -7.849 7.293 1.00 92.44 210 MET A O 1
ATOM 1580 N N . ARG A 1 211 ? -7.169 -5.616 7.184 1.00 93.19 211 ARG A N 1
ATOM 1581 C CA . ARG A 1 211 ? -8.613 -5.609 7.001 1.00 93.19 211 ARG A CA 1
ATOM 1582 C C . ARG A 1 211 ? -9.011 -6.196 5.644 1.00 93.19 211 ARG A C 1
ATOM 1584 O O . ARG A 1 211 ? -9.959 -6.970 5.599 1.00 93.19 211 ARG A O 1
ATOM 1591 N N . GLN A 1 212 ? -8.277 -5.898 4.571 1.00 91.31 212 GLN A N 1
ATOM 1592 C CA . GLN A 1 212 ? -8.617 -6.323 3.207 1.00 91.31 212 GLN A CA 1
ATOM 1593 C C . GLN A 1 212 ? -8.863 -7.845 3.049 1.00 91.31 212 GLN A C 1
ATOM 1595 O O . GLN A 1 212 ? -9.929 -8.204 2.544 1.00 91.31 212 GLN A O 1
ATOM 1600 N N . PRO A 1 213 ? -7.973 -8.759 3.492 1.00 91.56 213 PRO A N 1
ATOM 1601 C CA . PRO A 1 213 ? -8.230 -10.200 3.416 1.00 91.56 213 PRO A CA 1
ATOM 1602 C C . PRO A 1 213 ? -9.215 -10.702 4.486 1.00 91.56 213 PRO A C 1
ATOM 1604 O O . PRO A 1 213 ? -9.818 -11.760 4.313 1.00 91.56 213 PRO A O 1
ATOM 1607 N N . LEU A 1 214 ? -9.404 -9.969 5.592 1.00 93.31 214 LEU A N 1
ATOM 1608 C CA . LEU A 1 214 ? -10.301 -10.372 6.682 1.00 93.31 214 LEU A CA 1
ATOM 1609 C C . LEU A 1 214 ? -11.764 -9.995 6.429 1.00 93.31 214 LEU A C 1
ATOM 1611 O O . LEU A 1 214 ? -12.657 -10.751 6.802 1.00 93.31 214 LEU A O 1
ATOM 1615 N N . ASP A 1 215 ? -12.037 -8.860 5.789 1.00 91.62 215 ASP A N 1
ATOM 1616 C CA . ASP A 1 215 ? -13.396 -8.360 5.556 1.00 91.62 215 ASP A CA 1
ATOM 1617 C C . ASP A 1 215 ? -14.311 -9.357 4.826 1.00 91.62 215 ASP A C 1
ATOM 1619 O O . ASP A 1 215 ? -15.452 -9.535 5.260 1.00 91.62 215 ASP A O 1
ATOM 1623 N N . PRO A 1 216 ? -13.875 -10.048 3.753 1.00 92.62 216 PRO A N 1
ATOM 1624 C CA . PRO A 1 216 ? -14.681 -11.083 3.112 1.00 92.62 216 PRO A CA 1
ATOM 1625 C C . PRO A 1 216 ? -15.006 -12.262 4.033 1.00 92.62 216 PRO A C 1
ATOM 1627 O O . PRO A 1 216 ? -16.104 -12.797 3.950 1.00 92.62 216 PRO A O 1
ATOM 1630 N N . LEU A 1 217 ? -14.083 -12.643 4.918 1.00 89.88 217 LEU A N 1
ATOM 1631 C CA . LEU A 1 217 ? -14.250 -13.782 5.827 1.00 89.88 217 LEU A CA 1
ATOM 1632 C C . LEU A 1 217 ? -15.154 -13.447 7.016 1.00 89.88 217 LEU A C 1
ATOM 1634 O O . LEU A 1 217 ? -15.844 -14.314 7.541 1.00 89.88 217 LEU A O 1
ATOM 1638 N N . LEU A 1 218 ? -15.143 -12.183 7.438 1.00 87.81 218 LEU A N 1
ATOM 1639 C CA . LEU A 1 218 ? -15.974 -11.687 8.530 1.00 87.81 218 LEU A CA 1
ATOM 1640 C C . LEU A 1 218 ? -17.405 -11.362 8.074 1.00 87.81 218 LEU A C 1
ATOM 1642 O O . LEU A 1 218 ? -18.300 -11.250 8.912 1.00 87.81 218 LEU A O 1
ATOM 1646 N N . ARG A 1 219 ? -17.653 -11.231 6.762 1.00 83.56 219 ARG A N 1
ATOM 1647 C CA . ARG A 1 219 ? -19.006 -11.052 6.215 1.00 83.56 219 ARG A CA 1
ATOM 1648 C C . ARG A 1 219 ? -19.864 -12.281 6.530 1.00 83.56 219 ARG A C 1
ATOM 1650 O O . ARG A 1 219 ? -19.589 -13.378 6.065 1.00 83.56 219 ARG A O 1
ATOM 1657 N N . GLY A 1 220 ? -20.920 -12.076 7.316 1.00 73.12 220 GLY A N 1
ATOM 1658 C CA . GLY A 1 220 ? -21.837 -13.137 7.749 1.00 73.12 220 GLY A CA 1
ATOM 1659 C C . GLY A 1 220 ? -21.475 -13.780 9.090 1.00 73.12 220 GLY A C 1
ATOM 1660 O O . GLY A 1 220 ? -22.284 -14.525 9.637 1.00 73.12 220 GLY A O 1
ATOM 1661 N N . MET A 1 221 ? -20.315 -13.454 9.669 1.00 80.19 221 MET A N 1
ATOM 1662 C CA . MET A 1 221 ? -20.020 -13.801 11.057 1.00 80.19 221 MET A CA 1
ATOM 1663 C C . MET A 1 221 ? -20.595 -12.727 11.982 1.00 80.19 221 MET A C 1
ATOM 1665 O O . MET A 1 221 ? -20.421 -11.530 11.753 1.00 80.19 221 MET A O 1
ATOM 1669 N N . VAL A 1 222 ? -21.249 -13.146 13.066 1.00 77.69 222 VAL A N 1
ATOM 1670 C CA . VAL A 1 222 ? -21.588 -12.227 14.158 1.00 77.69 222 VAL A CA 1
ATOM 1671 C C . VAL A 1 222 ? -20.282 -11.901 14.870 1.00 77.69 222 VAL A C 1
ATOM 1673 O O . VAL A 1 222 ? -19.794 -12.705 15.665 1.00 77.69 222 VAL A O 1
ATOM 1676 N N . VAL A 1 223 ? -19.689 -10.754 14.533 1.00 74.12 223 VAL A N 1
ATOM 1677 C CA . VAL A 1 223 ? -18.354 -10.347 14.998 1.00 74.12 223 VAL A CA 1
ATOM 1678 C C . VAL A 1 223 ? -18.261 -10.410 16.524 1.00 74.12 223 VAL A C 1
ATOM 1680 O O . VAL A 1 223 ? -17.248 -10.868 17.043 1.00 74.12 223 VAL A O 1
ATOM 1683 N N . ASP A 1 224 ? -19.344 -10.100 17.234 1.00 68.50 224 ASP A N 1
ATOM 1684 C CA . ASP A 1 224 ? -19.430 -10.110 18.702 1.00 68.50 224 ASP A CA 1
ATOM 1685 C C . ASP A 1 224 ? -19.341 -11.512 19.330 1.00 68.50 224 ASP A C 1
ATOM 1687 O O . ASP A 1 224 ? -19.053 -11.650 20.517 1.00 68.50 224 ASP A O 1
ATOM 1691 N N . ARG A 1 225 ? -19.556 -12.579 18.549 1.00 71.38 225 ARG A N 1
ATOM 1692 C CA . ARG A 1 225 ? -19.456 -13.971 19.027 1.00 71.38 225 ARG A CA 1
ATOM 1693 C C . ARG A 1 225 ? -18.060 -14.567 18.857 1.00 71.38 225 ARG A C 1
ATOM 1695 O O . ARG A 1 225 ? -17.751 -15.577 19.490 1.00 71.38 225 ARG A O 1
ATOM 1702 N N . ILE A 1 226 ? -17.204 -13.941 18.050 1.00 72.62 226 ILE A N 1
ATOM 1703 C CA . ILE A 1 226 ? -15.839 -14.416 17.812 1.00 72.62 226 ILE A CA 1
ATOM 1704 C C . ILE A 1 226 ? -15.012 -14.189 19.085 1.00 72.62 226 ILE A C 1
ATOM 1706 O O . ILE A 1 226 ? -14.753 -13.059 19.493 1.00 72.62 226 ILE A O 1
ATOM 1710 N N . GLY A 1 227 ? -14.570 -15.264 19.731 1.00 65.06 227 GLY A N 1
ATOM 1711 C CA . GLY A 1 227 ? -13.755 -15.183 20.952 1.00 65.06 227 GLY A CA 1
ATOM 1712 C C . GLY A 1 227 ? -14.495 -15.478 22.264 1.00 65.06 227 GLY A C 1
ATOM 1713 O O . GLY A 1 227 ? -13.835 -15.504 23.304 1.00 65.06 227 GLY A O 1
ATOM 1714 N N . ALA A 1 228 ? -15.809 -15.736 22.252 1.00 58.22 228 ALA A N 1
ATOM 1715 C CA . ALA A 1 228 ? -16.562 -16.124 23.449 1.00 58.22 228 ALA A CA 1
ATOM 1716 C C . ALA A 1 228 ? -16.417 -17.635 23.750 1.00 58.22 228 ALA A C 1
ATOM 1718 O O . ALA A 1 228 ? -16.631 -18.459 22.867 1.00 58.22 228 ALA A O 1
ATOM 1719 N N . ALA A 1 229 ? -16.017 -17.977 24.985 1.00 48.53 229 ALA A N 1
ATOM 1720 C CA . ALA A 1 229 ? -16.009 -19.286 25.683 1.00 48.53 229 ALA A CA 1
ATOM 1721 C C . ALA A 1 229 ? -15.521 -20.594 24.984 1.00 48.53 229 ALA A C 1
ATOM 1723 O O . ALA A 1 229 ? -15.344 -21.595 25.669 1.00 48.53 229 ALA A O 1
ATOM 1724 N N . GLY A 1 230 ? -15.209 -20.615 23.684 1.00 48.72 230 GLY A N 1
ATOM 1725 C CA . GLY A 1 230 ? -14.689 -21.789 22.948 1.00 48.72 230 GLY A CA 1
ATOM 1726 C C . GLY A 1 230 ? -13.871 -21.446 21.689 1.00 48.72 230 GLY A C 1
ATOM 1727 O O . GLY A 1 230 ? -13.353 -22.318 20.998 1.00 48.72 230 GLY A O 1
ATOM 1728 N N . ALA A 1 231 ? -13.680 -20.157 21.416 1.00 55.88 23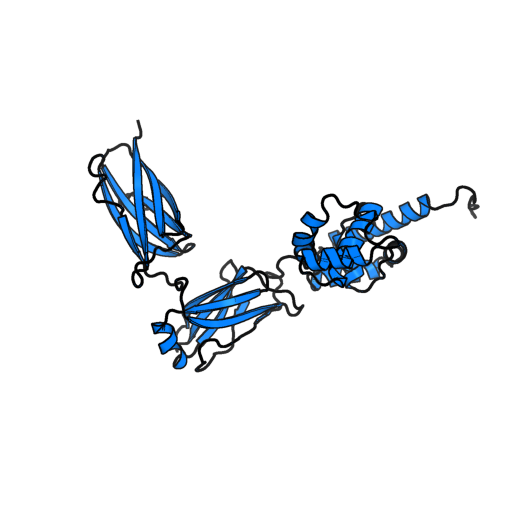1 ALA A N 1
ATOM 1729 C CA . ALA A 1 231 ? -13.317 -19.597 20.114 1.00 55.88 231 ALA A CA 1
ATOM 1730 C C . ALA A 1 231 ? -11.807 -19.391 19.853 1.00 55.88 231 ALA A C 1
ATOM 1732 O O . ALA A 1 231 ? -11.396 -18.526 19.077 1.00 55.88 231 ALA A O 1
ATOM 1733 N N . ARG A 1 232 ? -10.931 -20.207 20.460 1.00 66.19 232 ARG A N 1
ATOM 1734 C CA . ARG A 1 232 ? -9.517 -20.247 20.020 1.00 66.19 232 ARG A CA 1
ATOM 1735 C C . ARG A 1 232 ? -9.392 -20.760 18.580 1.00 66.19 232 ARG A C 1
ATOM 1737 O O . ARG A 1 232 ? -8.434 -20.388 17.901 1.00 66.19 232 ARG A O 1
ATOM 1744 N N . GLN A 1 233 ? -10.347 -21.586 18.146 1.00 77.94 233 GLN A N 1
ATOM 1745 C CA . GLN A 1 233 ? -10.405 -22.157 16.802 1.00 77.94 233 GLN A CA 1
ATOM 1746 C C . GLN A 1 233 ? -10.759 -21.105 15.744 1.00 77.94 233 GLN A C 1
ATOM 1748 O O . GLN A 1 233 ? -10.137 -21.114 14.688 1.00 77.94 233 GLN A O 1
ATOM 1753 N N . ASP A 1 234 ? -11.628 -20.135 16.045 1.00 85.25 234 ASP A N 1
ATOM 1754 C CA . ASP A 1 234 ? -12.031 -19.095 15.084 1.00 85.25 234 ASP A CA 1
ATOM 1755 C C . ASP A 1 234 ? -10.846 -18.229 14.649 1.00 85.25 234 ASP A C 1
ATOM 1757 O O . ASP A 1 234 ? -10.613 -18.026 13.460 1.00 85.25 234 ASP A O 1
ATOM 1761 N N . PHE A 1 235 ? -10.024 -17.773 15.601 1.00 89.06 235 PHE A N 1
ATOM 1762 C CA . PHE A 1 235 ? -8.827 -16.994 15.271 1.00 89.06 235 PHE A CA 1
ATOM 1763 C C . PHE A 1 235 ? -7.785 -17.818 14.512 1.00 89.06 235 PHE A C 1
ATOM 1765 O O . PHE A 1 235 ? -7.083 -17.276 13.663 1.00 89.06 235 PHE A O 1
ATOM 1772 N N . GLN A 1 236 ? -7.670 -19.120 14.800 1.00 89.81 236 GLN A N 1
ATOM 1773 C CA . GLN A 1 236 ? -6.794 -20.014 14.036 1.00 89.81 236 GLN A CA 1
ATOM 1774 C C . GLN A 1 236 ? -7.316 -20.230 12.613 1.00 89.81 236 GLN A C 1
ATOM 1776 O O . GLN A 1 236 ? -6.523 -20.212 11.674 1.00 89.81 236 GLN A O 1
ATOM 1781 N N . TYR A 1 237 ? -8.628 -20.397 12.450 1.00 89.75 237 TYR A N 1
ATOM 1782 C CA . TYR A 1 237 ? -9.283 -20.522 11.155 1.00 89.75 237 TYR A CA 1
ATOM 1783 C C . TYR A 1 237 ? -9.085 -19.251 10.323 1.00 89.75 237 TYR A C 1
ATOM 1785 O O . TYR A 1 237 ? -8.513 -19.320 9.240 1.00 89.75 237 TYR A O 1
ATOM 1793 N N . LEU A 1 238 ? -9.435 -18.079 10.864 1.00 91.56 238 LEU A N 1
ATOM 1794 C CA . LEU A 1 238 ? -9.262 -16.789 10.189 1.00 91.56 238 LEU A CA 1
ATOM 1795 C C . LEU A 1 238 ? -7.794 -16.504 9.845 1.00 91.56 238 LEU A C 1
ATOM 1797 O O . LEU A 1 238 ? -7.499 -16.057 8.743 1.00 91.56 238 LEU A O 1
ATOM 1801 N N . SER A 1 239 ? -6.865 -16.806 10.758 1.00 93.19 239 SER A N 1
ATOM 1802 C CA . SER A 1 239 ? -5.421 -16.674 10.522 1.00 93.19 239 SER A CA 1
ATOM 1803 C C . SER A 1 239 ? -4.949 -17.517 9.339 1.00 93.19 239 SER A C 1
ATOM 1805 O O . SER A 1 239 ? -4.215 -17.008 8.495 1.00 93.19 239 SER A O 1
ATOM 1807 N N . ARG A 1 240 ? -5.404 -18.773 9.236 1.00 93.19 240 ARG A N 1
ATOM 1808 C CA . ARG A 1 240 ? -5.071 -19.656 8.108 1.00 93.19 240 ARG A CA 1
ATOM 1809 C C . ARG A 1 240 ? -5.715 -19.190 6.806 1.00 93.19 240 ARG A C 1
ATOM 1811 O O . ARG A 1 240 ? -5.027 -19.124 5.797 1.00 93.19 240 ARG A O 1
ATOM 1818 N N . MET A 1 241 ? -6.999 -18.835 6.839 1.00 91.81 241 MET A N 1
ATOM 1819 C CA . MET A 1 241 ? -7.745 -18.418 5.648 1.00 91.81 241 MET A CA 1
ATOM 1820 C C . MET A 1 241 ? -7.253 -17.086 5.076 1.00 91.81 241 MET A C 1
ATOM 1822 O O . MET A 1 241 ? -7.187 -16.935 3.862 1.00 91.81 241 MET A O 1
ATOM 1826 N N . ALA A 1 242 ? -6.882 -16.133 5.934 1.00 91.94 242 ALA A N 1
ATOM 1827 C CA . ALA A 1 242 ? -6.349 -14.838 5.515 1.00 91.94 242 ALA A CA 1
ATOM 1828 C C . ALA A 1 242 ? -4.828 -14.850 5.288 1.00 91.94 242 ALA A C 1
ATOM 1830 O O . ALA A 1 242 ? -4.278 -13.839 4.861 1.00 91.94 242 ALA A O 1
ATOM 1831 N N . ASN A 1 243 ? -4.142 -15.954 5.611 1.00 92.75 243 ASN A N 1
ATOM 1832 C CA . ASN A 1 243 ? -2.680 -16.041 5.655 1.00 92.75 243 ASN A CA 1
ATOM 1833 C C . ASN A 1 243 ? -2.034 -14.906 6.485 1.00 92.75 243 ASN A C 1
ATOM 1835 O O . ASN A 1 243 ? -1.041 -14.297 6.091 1.00 92.75 243 ASN A O 1
ATOM 1839 N N . LEU A 1 244 ? -2.623 -14.599 7.645 1.00 92.31 244 LEU A N 1
ATOM 1840 C CA . LEU A 1 244 ? -2.173 -13.530 8.543 1.00 92.31 244 LEU A CA 1
ATOM 1841 C C . LEU A 1 244 ? -1.748 -14.086 9.906 1.00 92.31 244 LEU A C 1
ATOM 1843 O O . LEU A 1 244 ? -2.343 -15.057 10.381 1.00 92.31 244 LEU A O 1
ATOM 1847 N N . PRO A 1 245 ? -0.792 -13.453 10.612 1.00 92.69 245 PRO A N 1
ATOM 1848 C CA . PRO A 1 245 ? -0.434 -13.848 11.970 1.00 92.69 245 PRO A CA 1
ATOM 1849 C C . PRO A 1 245 ? -1.633 -13.782 12.921 1.00 92.69 245 PRO A C 1
ATOM 1851 O O . PRO A 1 245 ? -2.314 -12.759 13.013 1.00 92.69 245 PRO A O 1
ATOM 1854 N N . LYS A 1 246 ? -1.845 -14.844 13.707 1.00 92.81 246 LYS A N 1
ATOM 1855 C CA . LYS A 1 246 ? -2.985 -14.963 14.633 1.00 92.81 246 LYS A CA 1
ATOM 1856 C C . LYS A 1 246 ? -3.174 -13.740 15.539 1.00 92.81 246 LYS A C 1
ATOM 1858 O O . LYS A 1 246 ? -4.288 -13.250 15.676 1.00 92.81 246 LYS A O 1
ATOM 1863 N N . ARG A 1 247 ? -2.086 -13.226 16.125 1.00 92.50 247 ARG A N 1
ATOM 1864 C CA . ARG A 1 247 ? -2.121 -12.046 17.012 1.00 92.50 247 ARG A CA 1
ATOM 1865 C C . ARG A 1 247 ? -2.685 -10.809 16.326 1.00 92.50 247 ARG A C 1
ATOM 1867 O O . ARG A 1 247 ? -3.343 -9.997 16.963 1.00 92.50 247 ARG A O 1
ATOM 1874 N N . ASP A 1 248 ? -2.409 -10.646 15.043 1.00 92.94 248 ASP A N 1
ATOM 1875 C CA . ASP A 1 248 ? -2.872 -9.477 14.321 1.00 92.94 248 ASP A CA 1
ATOM 1876 C C . ASP A 1 248 ? -4.328 -9.618 13.877 1.00 92.94 248 ASP A C 1
ATOM 1878 O O . ASP A 1 248 ? -5.079 -8.647 13.956 1.00 92.94 248 ASP A O 1
ATOM 1882 N N . VAL A 1 249 ? -4.751 -10.833 13.517 1.00 94.00 249 VAL A N 1
ATOM 1883 C CA . VAL A 1 249 ? -6.172 -11.149 13.316 1.00 94.00 249 VAL A CA 1
ATOM 1884 C C . VAL A 1 249 ? -6.966 -10.864 14.591 1.00 94.00 249 VAL A C 1
ATOM 1886 O O . VAL A 1 249 ? -7.979 -10.170 14.536 1.00 94.00 249 VAL A O 1
ATOM 1889 N N . GLU A 1 250 ? -6.479 -11.327 15.747 1.00 93.12 250 GLU A N 1
ATOM 1890 C CA . GLU A 1 250 ? -7.091 -11.050 17.052 1.00 93.12 250 GLU A CA 1
ATOM 1891 C C . GLU A 1 250 ? -7.248 -9.538 17.286 1.00 93.12 250 GLU A C 1
ATOM 1893 O O . GLU A 1 250 ? -8.330 -9.090 17.661 1.00 93.12 250 GLU A O 1
ATOM 1898 N N . ARG A 1 251 ? -6.219 -8.728 17.000 1.00 95.25 251 ARG A N 1
ATOM 1899 C CA . ARG A 1 251 ? -6.289 -7.262 17.145 1.00 95.25 251 ARG A CA 1
ATOM 1900 C C . ARG A 1 251 ? -7.335 -6.620 16.240 1.00 95.25 251 ARG A C 1
ATOM 1902 O O . ARG A 1 251 ? -8.094 -5.784 16.716 1.00 95.25 251 ARG A O 1
ATOM 1909 N N . VAL A 1 252 ? -7.383 -6.987 14.957 1.00 95.44 252 VAL A N 1
ATOM 1910 C CA . VAL A 1 252 ? -8.362 -6.421 14.011 1.00 95.44 252 VAL A CA 1
ATOM 1911 C C . VAL A 1 252 ? -9.786 -6.786 14.428 1.00 95.44 252 VAL A C 1
ATOM 1913 O O . VAL A 1 252 ? -10.655 -5.918 14.465 1.00 95.44 252 VAL A O 1
ATOM 1916 N N . VAL A 1 253 ? -10.027 -8.046 14.798 1.00 94.06 253 VAL A N 1
ATOM 1917 C CA . VAL A 1 253 ? -11.354 -8.501 15.237 1.00 94.06 253 VAL A CA 1
ATOM 1918 C C . VAL A 1 253 ? -11.776 -7.803 16.531 1.00 94.06 253 VAL A C 1
ATOM 1920 O O . VAL A 1 253 ? -12.881 -7.269 16.592 1.00 94.06 253 VAL A O 1
ATOM 1923 N N . ARG A 1 254 ? -10.895 -7.729 17.540 1.00 94.06 254 ARG A N 1
ATOM 1924 C CA . ARG A 1 254 ? -11.180 -7.021 18.802 1.00 94.06 254 ARG A CA 1
ATOM 1925 C C . ARG A 1 254 ? -11.461 -5.540 18.578 1.00 94.06 254 ARG A C 1
ATOM 1927 O O . ARG A 1 254 ? -12.413 -5.016 19.143 1.00 94.06 254 ARG A O 1
ATOM 1934 N N . ALA A 1 255 ? -10.690 -4.887 17.715 1.00 95.81 255 ALA A N 1
ATOM 1935 C CA . ALA A 1 255 ? -10.919 -3.493 17.363 1.00 95.81 255 ALA A CA 1
ATOM 1936 C C . ALA A 1 255 ? -12.304 -3.266 16.727 1.00 95.81 255 ALA A C 1
ATOM 1938 O O . ALA A 1 255 ? -12.957 -2.269 17.026 1.00 95.81 255 ALA A O 1
ATOM 1939 N N . ARG A 1 256 ? -12.791 -4.207 15.905 1.00 94.44 256 ARG A N 1
ATOM 1940 C CA . ARG A 1 256 ? -14.147 -4.148 15.328 1.00 94.44 256 ARG A CA 1
ATOM 1941 C C . ARG A 1 256 ? -15.253 -4.395 16.348 1.00 94.44 256 ARG A C 1
ATOM 1943 O O . ARG A 1 256 ? -16.269 -3.719 16.274 1.00 94.44 256 ARG A O 1
ATOM 1950 N N . GLN A 1 257 ? -15.060 -5.319 17.287 1.00 92.81 257 GLN A N 1
ATOM 1951 C CA . GLN A 1 257 ? -16.012 -5.541 18.387 1.00 92.81 257 GLN A CA 1
ATOM 1952 C C . GLN A 1 257 ? -16.165 -4.271 19.233 1.00 92.81 257 GLN A C 1
ATOM 1954 O O . GLN A 1 257 ? -17.269 -3.779 19.439 1.00 92.81 257 GLN A O 1
ATOM 1959 N N . MET A 1 258 ? -15.041 -3.667 19.627 1.00 94.62 258 MET A N 1
ATOM 1960 C CA . MET A 1 258 ? -15.026 -2.407 20.379 1.00 94.62 258 MET A CA 1
ATOM 1961 C C . MET A 1 258 ? -15.685 -1.257 19.604 1.00 94.62 258 MET A C 1
ATOM 1963 O O . MET A 1 258 ? -16.433 -0.464 20.178 1.00 94.62 258 MET A O 1
ATOM 1967 N N . ALA A 1 259 ? -15.443 -1.182 18.292 1.00 94.81 259 ALA A N 1
ATOM 1968 C CA . ALA A 1 259 ? -16.111 -0.235 17.404 1.00 94.81 259 ALA A CA 1
ATOM 1969 C C . ALA A 1 259 ? -17.627 -0.450 17.345 1.00 94.81 259 ALA A C 1
ATOM 1971 O O . ALA A 1 259 ? -18.372 0.521 17.428 1.00 94.81 259 ALA A O 1
ATOM 1972 N N . ALA A 1 260 ? -18.094 -1.698 17.266 1.00 92.50 260 ALA A N 1
ATOM 1973 C CA . ALA A 1 260 ? -19.521 -2.008 17.280 1.00 92.50 260 ALA A CA 1
ATOM 1974 C C . ALA A 1 260 ? -20.187 -1.579 18.602 1.00 92.50 260 ALA A C 1
ATOM 1976 O O . ALA A 1 260 ? -21.263 -0.985 18.580 1.00 92.50 260 ALA A O 1
ATOM 1977 N N . GLU A 1 261 ? -19.521 -1.790 19.743 1.00 92.62 261 GLU A N 1
ATOM 1978 C CA . GLU A 1 261 ? -20.034 -1.398 21.065 1.00 92.62 261 GLU A CA 1
ATOM 1979 C C . GLU A 1 261 ? -20.081 0.123 21.290 1.00 92.62 261 GLU A C 1
ATOM 1981 O O . GLU A 1 261 ? -20.946 0.622 22.012 1.00 92.62 261 GLU A O 1
ATOM 1986 N N . THR A 1 262 ? -19.144 0.871 20.704 1.00 94.81 262 THR A N 1
ATOM 1987 C CA . THR A 1 262 ? -18.981 2.318 20.953 1.00 94.81 262 THR A CA 1
ATOM 1988 C C . THR A 1 262 ? -19.449 3.206 19.808 1.00 94.81 262 THR A C 1
ATOM 1990 O O . THR A 1 262 ? -19.574 4.415 19.993 1.00 94.81 262 THR A O 1
ATOM 1993 N N . SER A 1 263 ? -19.717 2.624 18.636 1.00 94.81 263 SER A N 1
ATOM 1994 C CA . SER A 1 263 ? -19.943 3.340 17.373 1.00 94.81 263 SER A CA 1
ATOM 1995 C C . SER A 1 263 ? -18.775 4.248 16.950 1.00 94.81 263 SER A C 1
ATOM 1997 O O . SER A 1 263 ? -18.986 5.228 16.240 1.00 94.81 263 SER A O 1
ATOM 1999 N N . LEU A 1 264 ? -17.547 3.942 17.390 1.00 95.88 264 LEU A N 1
ATOM 2000 C CA . LEU A 1 264 ? -16.325 4.648 16.985 1.00 95.88 264 LEU A CA 1
ATOM 2001 C C . LEU A 1 264 ? -15.574 3.889 15.888 1.00 95.88 264 LEU A C 1
ATOM 2003 O O . LEU A 1 264 ? -15.787 2.698 15.677 1.00 95.88 264 LEU A O 1
ATOM 2007 N N . GLU A 1 265 ? -14.649 4.571 15.214 1.00 96.62 265 GLU A N 1
ATOM 2008 C CA . GLU A 1 265 ? -13.828 3.965 14.164 1.00 96.62 265 GLU A CA 1
ATOM 2009 C C . GLU A 1 265 ? -12.932 2.832 14.714 1.00 96.62 265 GLU A C 1
ATOM 2011 O O . GLU A 1 265 ? -12.171 3.049 15.666 1.00 96.62 265 GLU A O 1
ATOM 2016 N N . PRO A 1 266 ? -12.935 1.628 14.104 1.00 96.88 266 PRO A N 1
ATOM 2017 C CA . PRO A 1 266 ? -12.128 0.498 14.569 1.00 96.88 266 PRO A CA 1
ATOM 2018 C C . PRO A 1 266 ? -10.620 0.761 14.494 1.00 96.88 266 PRO A C 1
ATOM 2020 O O . PRO A 1 266 ? -9.864 0.184 15.275 1.00 96.88 266 PRO A O 1
ATOM 2023 N N . GLU A 1 267 ? -10.162 1.657 13.614 1.00 97.06 267 GLU A N 1
ATOM 2024 C CA . GLU A 1 267 ? -8.751 2.064 13.566 1.00 97.06 267 GLU A CA 1
ATOM 2025 C C . GLU A 1 267 ? -8.256 2.597 14.917 1.00 97.06 267 GLU A C 1
ATOM 2027 O O . GLU A 1 267 ? -7.147 2.266 15.337 1.00 97.06 267 GLU A O 1
ATOM 2032 N N . LEU A 1 268 ? -9.087 3.343 15.651 1.00 97.75 268 LEU A N 1
ATOM 2033 C CA . LEU A 1 268 ? -8.703 3.936 16.934 1.00 97.75 268 LEU A CA 1
ATOM 2034 C C . LEU A 1 268 ? -8.385 2.859 17.980 1.00 97.75 268 LEU A C 1
ATOM 2036 O O . LEU A 1 268 ? -7.368 2.924 18.677 1.00 97.75 268 LEU A O 1
ATOM 2040 N N . PHE A 1 269 ? -9.212 1.815 18.047 1.00 98.00 269 PHE A N 1
ATOM 2041 C CA . PHE A 1 269 ? -8.978 0.684 18.943 1.00 98.00 269 PHE A CA 1
ATOM 2042 C C . PHE A 1 269 ? -7.797 -0.166 18.479 1.00 98.00 269 PHE A C 1
ATOM 2044 O O . PHE A 1 269 ? -6.987 -0.598 19.297 1.00 98.00 269 PHE A O 1
ATOM 2051 N N . TYR A 1 270 ? -7.627 -0.355 17.170 1.00 97.69 270 TYR A N 1
ATOM 2052 C CA . TYR A 1 270 ? -6.462 -1.059 16.641 1.00 97.69 270 TYR A CA 1
ATOM 2053 C C . TYR A 1 270 ? -5.142 -0.353 17.003 1.00 97.69 270 TYR A C 1
ATOM 2055 O O . TYR A 1 270 ? -4.172 -1.011 17.399 1.00 97.69 270 TYR A O 1
ATOM 2063 N N . ALA A 1 271 ? -5.101 0.983 16.951 1.00 97.25 271 ALA A N 1
ATOM 2064 C CA . ALA A 1 271 ? -3.960 1.766 17.423 1.00 97.25 271 ALA A CA 1
ATOM 2065 C C . ALA A 1 271 ? -3.652 1.493 18.904 1.00 97.25 271 ALA A C 1
ATOM 2067 O O . ALA A 1 271 ? -2.502 1.224 19.253 1.00 97.25 271 ALA A O 1
ATOM 2068 N N . CYS A 1 272 ? -4.673 1.462 19.762 1.00 97.44 272 CYS A N 1
ATOM 2069 C CA . CYS A 1 272 ? -4.520 1.138 21.181 1.00 97.44 272 CYS A CA 1
ATOM 2070 C C . CYS A 1 272 ? -3.896 -0.254 21.393 1.00 97.44 272 CYS A C 1
ATOM 2072 O O . CYS A 1 272 ? -2.890 -0.397 22.092 1.00 97.44 272 CYS A O 1
ATOM 2074 N N . LEU A 1 273 ? -4.436 -1.278 20.725 1.00 96.88 273 LEU A N 1
ATOM 2075 C CA . LEU A 1 273 ? -3.975 -2.666 20.857 1.00 96.88 273 LEU A CA 1
ATOM 2076 C C . LEU A 1 273 ? -2.555 -2.886 20.310 1.00 96.88 273 LEU A C 1
ATOM 2078 O O . LEU A 1 273 ? -1.817 -3.753 20.788 1.00 96.88 273 LEU A O 1
ATOM 2082 N N . THR A 1 274 ? -2.150 -2.124 19.291 1.00 95.12 274 THR A N 1
ATOM 2083 C CA . THR A 1 274 ? -0.794 -2.213 18.723 1.00 95.12 274 THR A CA 1
ATOM 2084 C C . THR A 1 274 ? 0.258 -1.499 19.569 1.00 95.12 274 THR A C 1
ATOM 2086 O O . THR A 1 274 ? 1.414 -1.920 19.539 1.00 95.12 274 THR A O 1
ATOM 2089 N N . GLN A 1 275 ? -0.123 -0.498 20.372 1.00 95.06 275 GLN A N 1
ATOM 2090 C CA . GLN A 1 275 ? 0.760 0.113 21.380 1.00 95.06 275 GLN A CA 1
ATOM 2091 C C . GLN A 1 275 ? 0.767 -0.639 22.724 1.00 95.06 275 GLN A C 1
ATOM 2093 O O . GLN A 1 275 ? 1.391 -0.182 23.676 1.00 95.06 275 GLN A O 1
ATOM 2098 N N . GLY A 1 276 ? 0.124 -1.809 22.803 1.00 93.62 276 GLY A N 1
ATOM 2099 C CA . GLY A 1 276 ? 0.204 -2.692 23.968 1.00 93.62 276 GLY A CA 1
ATOM 2100 C C . GLY A 1 276 ? -0.855 -2.451 25.041 1.00 93.62 276 GLY A C 1
ATOM 2101 O O . GLY A 1 276 ? -0.746 -3.042 26.115 1.00 93.62 276 GLY A O 1
ATOM 2102 N N . LEU A 1 277 ? -1.889 -1.642 24.771 1.00 95.31 277 LEU A N 1
ATOM 2103 C CA . LEU A 1 277 ? -3.031 -1.573 25.682 1.00 95.31 277 LEU A CA 1
ATOM 2104 C C . LEU A 1 277 ? -3.762 -2.929 25.745 1.00 95.31 277 LEU A C 1
ATOM 2106 O O . LEU A 1 277 ? -3.808 -3.653 24.742 1.00 95.31 277 LEU A O 1
ATOM 2110 N N . PRO A 1 278 ? -4.339 -3.289 26.909 1.00 93.94 278 PRO A N 1
ATOM 2111 C CA . PRO A 1 278 ? -5.124 -4.509 27.053 1.00 93.94 278 PRO A CA 1
ATOM 2112 C C . PRO A 1 278 ? -6.292 -4.560 26.063 1.00 93.94 278 PRO A C 1
ATOM 2114 O O . PRO A 1 278 ? -6.896 -3.535 25.761 1.00 93.94 278 PRO A O 1
ATOM 2117 N N . ALA A 1 279 ? -6.662 -5.764 25.614 1.00 92.75 279 ALA A N 1
ATOM 2118 C CA . ALA A 1 279 ? -7.847 -5.997 24.782 1.00 92.75 279 ALA A CA 1
ATOM 2119 C C . ALA A 1 279 ? -9.155 -5.954 25.597 1.00 92.75 279 ALA A C 1
ATOM 2121 O O . ALA A 1 279 ? -9.987 -6.852 25.504 1.00 92.75 279 ALA A O 1
ATOM 2122 N N . ASP A 1 280 ? -9.292 -4.914 26.415 1.00 94.12 280 ASP A N 1
ATOM 2123 C CA . ASP A 1 280 ? -10.387 -4.654 27.341 1.00 94.12 280 ASP A CA 1
ATOM 2124 C C . ASP A 1 280 ? -10.879 -3.226 27.084 1.00 94.12 280 ASP A C 1
ATOM 2126 O O . ASP A 1 280 ? -10.109 -2.266 27.192 1.00 94.12 280 ASP A O 1
ATOM 2130 N N . LEU A 1 281 ? -12.144 -3.103 26.675 1.00 94.56 281 LEU A N 1
ATOM 2131 C CA . LEU A 1 281 ? -12.714 -1.829 26.254 1.00 94.56 281 LEU A CA 1
ATOM 2132 C C . LEU A 1 281 ? -12.727 -0.819 27.405 1.00 94.56 281 LEU A C 1
ATOM 2134 O O . LEU A 1 281 ? -12.299 0.317 27.220 1.00 94.56 281 LEU A O 1
ATOM 2138 N N . ASP A 1 282 ? -13.149 -1.234 28.597 1.00 94.44 282 ASP A N 1
ATOM 2139 C CA . ASP A 1 282 ? -13.267 -0.346 29.753 1.00 94.44 282 ASP A CA 1
ATOM 2140 C C . ASP A 1 282 ? -11.893 0.195 30.173 1.00 94.44 282 ASP A C 1
ATOM 2142 O O . ASP A 1 282 ? -11.744 1.390 30.447 1.00 94.44 282 ASP A O 1
ATOM 2146 N N . ARG A 1 283 ? -10.846 -0.638 30.105 1.00 95.25 283 ARG A N 1
ATOM 2147 C CA . ARG A 1 283 ? -9.464 -0.197 30.355 1.00 95.25 283 ARG A CA 1
ATOM 2148 C C . ARG A 1 283 ? -8.940 0.781 29.311 1.00 95.25 283 ARG A C 1
ATOM 2150 O O . ARG A 1 283 ? -8.175 1.672 29.678 1.00 95.25 283 ARG A O 1
ATOM 2157 N N . ILE A 1 284 ? -9.305 0.626 28.037 1.00 96.06 284 ILE A N 1
ATOM 2158 C CA . ILE A 1 284 ? -8.924 1.573 26.976 1.00 96.06 284 ILE A CA 1
ATOM 2159 C C . ILE A 1 284 ? -9.646 2.911 27.183 1.00 96.06 284 ILE A C 1
ATOM 2161 O O . ILE A 1 284 ? -9.013 3.966 27.155 1.00 96.06 284 ILE A O 1
ATOM 2165 N N . LEU A 1 285 ? -10.954 2.875 27.441 1.00 95.81 285 LEU A N 1
ATOM 2166 C CA . LEU A 1 285 ? -11.784 4.067 27.633 1.00 95.81 285 LEU A CA 1
ATOM 2167 C C . LEU A 1 285 ? -11.375 4.882 28.877 1.00 95.81 285 LEU A C 1
ATOM 2169 O O . LEU A 1 285 ? -11.449 6.115 28.869 1.00 95.81 285 LEU A O 1
ATOM 2173 N N . ALA A 1 286 ? -10.872 4.209 29.914 1.00 95.31 286 ALA A N 1
ATOM 2174 C CA . ALA A 1 286 ? -10.366 4.828 31.138 1.00 95.31 286 ALA A CA 1
ATOM 2175 C C . ALA A 1 286 ? -8.988 5.517 30.997 1.00 95.31 286 ALA A C 1
ATOM 2177 O O . ALA A 1 286 ? -8.598 6.257 31.897 1.00 95.31 286 ALA A O 1
ATOM 2178 N N . GLN A 1 287 ? -8.245 5.331 29.896 1.00 97.88 287 GLN A N 1
ATOM 2179 C CA . GLN A 1 287 ? -6.919 5.957 29.713 1.00 97.88 287 GLN A CA 1
ATOM 2180 C C . GLN A 1 287 ? -6.995 7.484 29.658 1.00 97.88 287 GLN A C 1
ATOM 2182 O O . GLN A 1 287 ? -7.974 8.028 29.160 1.00 97.88 287 GLN A O 1
ATOM 2187 N N . THR A 1 288 ? -5.972 8.210 30.111 1.00 97.38 288 THR A N 1
ATOM 2188 C CA . THR A 1 288 ? -6.023 9.684 30.090 1.00 97.38 288 THR A CA 1
ATOM 2189 C C . THR A 1 288 ? -6.017 10.245 28.654 1.00 97.38 288 THR A C 1
ATOM 2191 O O . THR A 1 288 ? -5.507 9.585 27.738 1.00 97.38 288 THR A O 1
ATOM 2194 N N . PRO A 1 289 ? -6.569 11.453 28.416 1.00 97.56 289 PRO A N 1
ATOM 2195 C CA . PRO A 1 289 ? -6.528 12.098 27.100 1.00 97.56 289 PRO A CA 1
ATOM 2196 C C . PRO A 1 289 ? -5.110 12.239 26.530 1.00 97.56 289 PRO A C 1
ATOM 2198 O O . PRO A 1 289 ? -4.900 12.048 25.330 1.00 97.56 289 PRO A O 1
ATOM 2201 N N . GLU A 1 290 ? -4.122 12.513 27.383 1.00 97.50 290 GLU A N 1
ATOM 2202 C CA . GLU A 1 290 ? -2.715 12.669 27.000 1.00 97.50 290 GLU A CA 1
ATOM 2203 C C . GLU A 1 290 ? -2.138 11.340 26.503 1.00 97.50 290 GLU A C 1
ATOM 2205 O O . GLU A 1 290 ? -1.484 11.296 25.458 1.00 97.50 290 GLU A O 1
ATOM 2210 N N . MET A 1 291 ? -2.436 10.238 27.203 1.00 97.38 291 MET A N 1
ATOM 2211 C CA . MET A 1 291 ? -2.017 8.893 26.801 1.00 97.38 291 MET A CA 1
ATOM 2212 C C . MET A 1 291 ? -2.648 8.491 25.463 1.00 97.38 291 MET A C 1
ATOM 2214 O O . MET A 1 291 ? -1.948 8.016 24.568 1.00 97.38 291 MET A O 1
ATOM 2218 N N . LEU A 1 292 ? -3.954 8.718 25.288 1.00 97.50 292 LEU A N 1
ATOM 2219 C CA . LEU A 1 292 ? -4.648 8.418 24.030 1.00 97.50 292 LEU A CA 1
ATOM 2220 C C . LEU A 1 292 ? -4.083 9.245 22.864 1.00 97.50 292 LEU A C 1
ATOM 2222 O O . LEU A 1 292 ? -3.820 8.697 21.794 1.00 97.50 292 LEU A O 1
ATOM 2226 N N . THR A 1 293 ? -3.808 10.532 23.088 1.00 97.94 293 THR A N 1
ATOM 2227 C CA . THR A 1 293 ? -3.171 11.415 22.096 1.00 97.94 293 THR A CA 1
ATOM 2228 C C . THR A 1 293 ? -1.796 10.890 21.686 1.00 97.94 293 THR A C 1
ATOM 2230 O O . THR A 1 293 ? -1.494 10.793 20.491 1.00 97.94 293 THR A O 1
ATOM 2233 N N . ALA A 1 294 ? -0.966 10.499 22.659 1.00 97.44 294 ALA A N 1
ATOM 2234 C CA . ALA A 1 294 ? 0.356 9.936 22.404 1.00 97.44 294 ALA A CA 1
ATOM 2235 C C . ALA A 1 294 ? 0.274 8.621 21.608 1.00 97.44 294 ALA A C 1
ATOM 2237 O O . ALA A 1 294 ? 1.021 8.436 20.645 1.00 97.44 294 ALA A O 1
ATOM 2238 N N . ILE A 1 295 ? -0.668 7.739 21.957 1.00 97.56 295 ILE A N 1
ATOM 2239 C CA . ILE A 1 295 ? -0.904 6.458 21.278 1.00 97.56 295 ILE A CA 1
ATOM 2240 C C . ILE A 1 295 ? -1.320 6.664 19.823 1.00 97.56 295 ILE A C 1
ATOM 2242 O O . ILE A 1 295 ? -0.707 6.065 18.937 1.00 97.56 295 ILE A O 1
ATOM 2246 N N . LEU A 1 296 ? -2.320 7.510 19.560 1.00 97.19 296 LEU A N 1
ATOM 2247 C CA . LEU A 1 296 ? -2.816 7.766 18.204 1.00 97.19 296 LEU A CA 1
ATOM 2248 C C . LEU A 1 296 ? -1.737 8.420 17.335 1.00 97.19 296 LEU A C 1
ATOM 2250 O O . LEU A 1 296 ? -1.487 7.976 16.213 1.00 97.19 296 LEU A O 1
ATOM 2254 N N . THR A 1 297 ? -1.013 9.395 17.890 1.00 95.31 297 THR A N 1
ATOM 2255 C CA . THR A 1 297 ? 0.116 10.045 17.208 1.00 95.31 297 THR A CA 1
ATOM 2256 C C . THR A 1 297 ? 1.208 9.033 16.862 1.00 95.31 297 THR A C 1
ATOM 2258 O O . THR A 1 297 ? 1.714 9.006 15.738 1.00 95.31 297 THR A O 1
ATOM 2261 N N . GLN A 1 298 ? 1.577 8.167 17.809 1.00 93.81 298 GLN A N 1
ATOM 2262 C CA . GLN A 1 298 ? 2.616 7.162 17.599 1.00 93.81 298 GLN A CA 1
ATOM 2263 C C . GLN A 1 298 ? 2.173 6.061 16.629 1.00 93.81 298 GLN A C 1
ATOM 2265 O O . GLN A 1 298 ? 2.987 5.562 15.849 1.00 93.81 298 GLN A O 1
ATOM 2270 N N . ALA A 1 299 ? 0.896 5.683 16.645 1.00 94.12 299 ALA A N 1
ATOM 2271 C CA . ALA A 1 299 ? 0.330 4.726 15.703 1.00 94.12 299 ALA A CA 1
ATOM 2272 C C . ALA A 1 299 ? 0.319 5.285 14.271 1.00 94.12 299 ALA A C 1
ATOM 2274 O O . ALA A 1 299 ? 0.719 4.568 13.353 1.00 94.12 299 ALA A O 1
ATOM 2275 N N . GLY A 1 300 ? -0.029 6.564 14.090 1.00 91.44 300 GLY A N 1
ATOM 2276 C CA . GLY A 1 300 ? 0.086 7.260 12.805 1.00 91.44 300 GLY A CA 1
ATOM 2277 C C . GLY A 1 300 ? 1.534 7.330 12.308 1.00 91.44 300 GLY A C 1
ATOM 2278 O O . GLY A 1 300 ? 1.814 6.954 11.173 1.00 91.44 300 GLY A O 1
ATOM 2279 N N . LYS A 1 301 ? 2.490 7.685 13.183 1.00 88.19 301 LYS A N 1
ATOM 2280 C CA . LYS A 1 301 ? 3.931 7.694 12.848 1.00 88.19 301 LYS A CA 1
ATOM 2281 C C . LYS A 1 301 ? 4.456 6.330 12.391 1.00 88.19 301 LYS A C 1
ATOM 2283 O O . LYS A 1 301 ? 5.302 6.271 11.509 1.00 88.19 301 LYS A O 1
ATOM 2288 N N . LYS A 1 302 ? 3.960 5.235 12.975 1.00 87.75 302 LYS A N 1
ATOM 2289 C CA . LYS A 1 302 ? 4.318 3.854 12.594 1.00 87.75 302 LYS A CA 1
ATOM 2290 C C . LYS A 1 302 ? 3.516 3.325 11.392 1.00 87.75 302 LYS A C 1
ATOM 2292 O O . LYS A 1 302 ? 3.643 2.146 11.057 1.00 87.75 302 LYS A O 1
ATOM 2297 N N . ASN A 1 303 ? 2.665 4.157 10.787 1.00 87.81 303 ASN A N 1
ATOM 2298 C CA . ASN A 1 303 ? 1.683 3.787 9.767 1.00 87.81 303 ASN A CA 1
ATOM 2299 C C . ASN A 1 303 ? 0.821 2.564 10.157 1.00 87.81 303 ASN A C 1
ATOM 2301 O O . ASN A 1 303 ? 0.473 1.715 9.334 1.00 87.81 303 ASN A O 1
ATOM 2305 N N . ALA A 1 304 ? 0.509 2.426 11.449 1.00 90.94 304 ALA A N 1
ATOM 2306 C CA . ALA A 1 304 ? -0.394 1.384 11.928 1.00 90.94 304 ALA A CA 1
ATOM 2307 C C . ALA A 1 304 ? -1.853 1.710 11.572 1.00 90.94 304 ALA A C 1
ATOM 2309 O O . ALA A 1 304 ? -2.627 0.806 11.258 1.00 90.94 304 ALA A O 1
ATOM 2310 N N . ILE A 1 305 ? -2.183 3.001 11.593 1.00 93.94 305 ILE A N 1
ATOM 2311 C CA . ILE A 1 305 ? -3.464 3.605 11.214 1.00 93.94 305 ILE A CA 1
ATOM 2312 C C . ILE A 1 305 ? -3.200 4.817 10.322 1.00 93.94 305 ILE A C 1
ATOM 2314 O O . ILE A 1 305 ? -2.041 5.217 10.161 1.00 93.94 305 ILE A O 1
ATOM 2318 N N . ARG A 1 306 ? -4.260 5.430 9.784 1.00 92.50 306 ARG A N 1
ATOM 2319 C CA . ARG A 1 306 ? -4.114 6.686 9.045 1.00 92.50 306 ARG A CA 1
ATOM 2320 C C . ARG A 1 306 ? -3.505 7.751 9.959 1.00 92.50 306 ARG A C 1
ATOM 2322 O O . ARG A 1 306 ? -3.867 7.865 11.128 1.00 92.50 306 ARG A O 1
ATOM 2329 N N . SER A 1 307 ? -2.583 8.547 9.421 1.00 89.62 307 SER A N 1
ATOM 2330 C CA . SER A 1 307 ? -2.069 9.709 10.146 1.00 89.62 307 SER A CA 1
ATOM 2331 C C . SER A 1 307 ? -3.193 10.724 10.348 1.00 89.62 307 SER A C 1
ATOM 2333 O O . SER A 1 307 ? -3.800 11.184 9.382 1.00 89.62 307 SER A O 1
ATOM 2335 N N . LEU A 1 308 ? -3.464 11.043 11.610 1.00 92.12 308 LEU A N 1
ATOM 2336 C CA . LEU A 1 308 ? -4.447 12.039 12.013 1.00 92.12 308 LEU A CA 1
ATOM 2337 C C . LEU A 1 308 ? -3.749 13.389 12.193 1.00 92.12 308 LEU A C 1
ATOM 2339 O O . LEU A 1 308 ? -2.656 13.466 12.759 1.00 92.12 308 LEU A O 1
ATOM 2343 N N . SER A 1 309 ? -4.384 14.462 11.736 1.00 94.19 309 SER A N 1
ATOM 2344 C CA . SER A 1 309 ? -4.007 15.826 12.107 1.00 94.19 309 SER A CA 1
ATOM 2345 C C . SER A 1 309 ? -4.192 16.058 13.614 1.00 94.19 309 SER A C 1
ATOM 2347 O O . SER A 1 309 ? -4.850 15.280 14.313 1.00 94.19 309 SER A O 1
ATOM 2349 N N . ALA A 1 310 ? -3.635 17.153 14.137 1.00 94.12 310 ALA A N 1
ATOM 2350 C CA . ALA A 1 310 ? -3.814 17.517 15.543 1.00 94.12 310 ALA A CA 1
ATOM 2351 C C . ALA A 1 310 ? -5.303 17.687 15.903 1.00 94.12 310 ALA A C 1
ATOM 2353 O O . ALA A 1 310 ? -5.748 17.200 16.938 1.00 94.12 310 ALA A O 1
ATOM 2354 N N . GLN A 1 311 ? -6.086 18.305 15.014 1.00 95.94 311 GLN A N 1
ATOM 2355 C CA . GLN A 1 311 ? -7.523 18.497 15.210 1.00 95.94 311 GLN A CA 1
ATOM 2356 C C . GLN A 1 311 ? -8.293 17.170 15.191 1.00 95.94 311 GLN A C 1
ATOM 2358 O O . GLN A 1 311 ? -9.113 16.932 16.075 1.00 95.94 311 GLN A O 1
ATOM 2363 N N . GLU A 1 312 ? -8.009 16.287 14.227 1.00 96.62 312 GLU A N 1
ATOM 2364 C CA . GLU A 1 312 ? -8.627 14.954 14.172 1.00 96.62 312 GLU A CA 1
ATOM 2365 C C . GLU A 1 312 ? -8.259 14.106 15.394 1.00 96.62 312 GLU A C 1
ATOM 2367 O O . GLU A 1 312 ? -9.106 13.387 15.916 1.00 96.62 312 GLU A O 1
ATOM 2372 N N . THR A 1 313 ? -7.018 14.211 15.879 1.00 96.94 313 THR A N 1
ATOM 2373 C CA . THR A 1 313 ? -6.568 13.492 17.080 1.00 96.94 313 THR A CA 1
ATOM 2374 C C . THR A 1 313 ? -7.351 13.952 18.306 1.00 96.94 313 THR A C 1
ATOM 2376 O O . THR A 1 313 ? -7.895 13.120 19.027 1.00 96.94 313 THR A O 1
ATOM 2379 N N . THR A 1 314 ? -7.476 15.266 18.514 1.00 97.38 314 THR A N 1
ATOM 2380 C CA . THR A 1 314 ? -8.281 15.825 19.610 1.00 97.38 314 THR A CA 1
ATOM 2381 C C . THR A 1 314 ? -9.742 15.389 19.506 1.00 97.38 314 THR A C 1
ATOM 2383 O O . THR A 1 314 ? -10.317 14.949 20.498 1.00 97.38 314 THR A O 1
ATOM 2386 N N . ALA A 1 315 ? -10.334 15.439 18.308 1.00 97.62 315 ALA A N 1
ATOM 2387 C CA . ALA A 1 315 ? -11.709 14.997 18.086 1.00 97.62 315 ALA A CA 1
ATOM 2388 C C . ALA A 1 315 ? -11.901 13.506 18.416 1.00 97.62 315 ALA A C 1
ATOM 2390 O O . ALA A 1 315 ? -12.845 13.154 19.123 1.00 97.62 315 ALA A O 1
ATOM 2391 N N . ALA A 1 316 ? -10.984 12.641 17.976 1.00 96.94 316 ALA A N 1
ATOM 2392 C CA . ALA A 1 316 ? -11.021 11.211 18.275 1.00 96.94 316 ALA A CA 1
ATOM 2393 C C . ALA A 1 316 ? -10.910 10.935 19.785 1.00 96.94 316 ALA A C 1
ATOM 2395 O O . ALA A 1 316 ? -11.653 10.116 20.324 1.00 96.94 316 ALA A O 1
ATOM 2396 N N . VAL A 1 317 ? -10.024 11.644 20.494 1.00 97.56 317 VAL A N 1
ATOM 2397 C CA . VAL A 1 317 ? -9.882 11.517 21.954 1.00 97.56 317 VAL A CA 1
ATOM 2398 C C . VAL A 1 317 ? -11.156 11.964 22.674 1.00 97.56 317 VAL A C 1
ATOM 2400 O O . VAL A 1 317 ? -11.618 11.260 23.573 1.00 97.56 317 VAL A O 1
ATOM 2403 N N . THR A 1 318 ? -11.765 13.077 22.258 1.00 97.75 318 THR A N 1
ATOM 2404 C CA . THR A 1 318 ? -13.050 13.537 22.807 1.00 97.75 318 THR A CA 1
ATOM 2405 C C . THR A 1 318 ? -14.149 12.498 22.593 1.00 97.75 318 THR A C 1
ATOM 2407 O O . THR A 1 318 ? -14.837 12.141 23.545 1.00 97.75 318 THR A O 1
ATOM 2410 N N . GLN A 1 319 ? -14.267 11.932 21.390 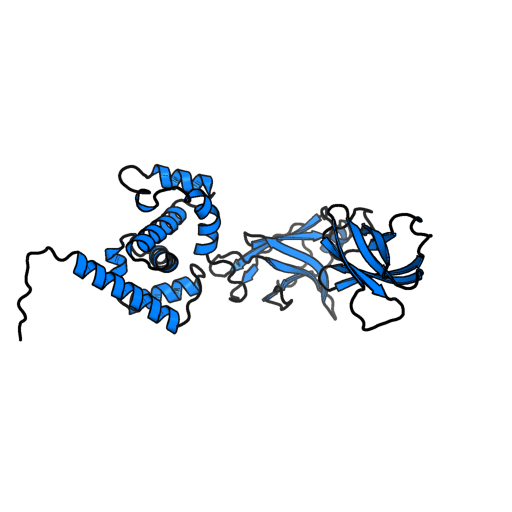1.00 97.12 319 GLN A N 1
ATOM 2411 C CA . GLN A 1 319 ? -15.250 10.885 21.092 1.00 97.12 319 GLN A CA 1
ATOM 2412 C C . GLN A 1 319 ? -15.059 9.630 21.962 1.00 97.12 319 GLN A C 1
ATOM 2414 O O . GLN A 1 319 ? -16.032 9.079 22.481 1.00 97.12 319 GLN A O 1
ATOM 2419 N N . ILE A 1 320 ? -13.810 9.205 22.183 1.00 95.25 320 ILE A N 1
ATOM 2420 C CA . ILE A 1 320 ? -13.481 8.099 23.097 1.00 95.25 320 ILE A CA 1
ATOM 2421 C C . ILE A 1 320 ? -13.934 8.427 24.528 1.00 95.25 320 ILE A C 1
ATOM 2423 O O . ILE A 1 320 ? -14.512 7.581 25.214 1.00 95.25 320 ILE A O 1
ATOM 2427 N N . LYS A 1 321 ? -13.715 9.664 24.986 1.00 96.62 321 LYS A N 1
ATOM 2428 C CA . LYS A 1 321 ? -14.112 10.106 26.331 1.00 96.62 321 LYS A CA 1
ATOM 2429 C C . LYS A 1 321 ? -15.624 10.186 26.499 1.00 96.62 321 LYS A C 1
ATOM 2431 O O . LYS A 1 321 ? -16.147 9.732 27.514 1.00 96.62 321 LYS A O 1
ATOM 2436 N N . GLU A 1 322 ? -16.338 10.682 25.500 1.00 95.69 322 GLU A N 1
ATOM 2437 C CA . GLU A 1 322 ? -17.800 10.685 25.499 1.00 95.69 322 GLU A CA 1
ATOM 2438 C C . GLU A 1 322 ? -18.376 9.267 25.528 1.00 95.69 322 GLU A C 1
ATOM 2440 O O . GLU A 1 322 ? -19.345 9.011 26.245 1.00 95.69 322 GLU A O 1
ATOM 2445 N N . ALA A 1 323 ? -17.777 8.328 24.787 1.00 94.56 323 ALA A N 1
ATOM 2446 C CA . ALA A 1 323 ? -18.179 6.924 24.814 1.00 94.56 323 ALA A CA 1
ATOM 2447 C C . ALA A 1 323 ? -17.998 6.308 26.212 1.00 94.56 323 ALA A C 1
ATOM 2449 O O . ALA A 1 323 ? -18.876 5.580 26.679 1.00 94.56 323 ALA A O 1
ATOM 2450 N N . TRP A 1 324 ? -16.909 6.652 26.908 1.00 94.50 324 TRP A N 1
ATOM 2451 C CA . TRP A 1 324 ? -16.680 6.240 28.293 1.00 94.50 324 TRP A CA 1
ATOM 2452 C C . TRP A 1 324 ? -17.762 6.761 29.243 1.00 94.50 324 TRP A C 1
ATOM 2454 O O . TRP A 1 324 ? -18.371 5.975 29.967 1.00 94.50 324 TRP A O 1
ATOM 2464 N N . VAL A 1 325 ? -18.065 8.064 29.189 1.00 94.25 325 VAL A N 1
ATOM 2465 C CA . VAL A 1 325 ? -19.102 8.686 30.031 1.00 94.25 325 VAL A CA 1
ATOM 2466 C C . VAL A 1 325 ? -20.473 8.066 29.759 1.00 94.25 325 VAL A C 1
ATOM 2468 O O . VAL A 1 325 ? -21.162 7.664 30.694 1.00 94.25 325 VAL A O 1
ATOM 2471 N N . LYS A 1 326 ? -20.859 7.907 28.486 1.00 93.44 326 LYS A N 1
ATOM 2472 C CA . LYS A 1 326 ? -22.130 7.263 28.103 1.00 93.44 326 LYS A CA 1
ATOM 2473 C C . LYS A 1 326 ? -22.243 5.841 28.647 1.00 93.44 326 LYS A C 1
ATOM 2475 O O . LYS A 1 326 ? -23.333 5.417 29.020 1.00 93.44 326 LYS A O 1
ATOM 2480 N N . ARG A 1 327 ? -21.138 5.096 28.673 1.00 91.56 327 ARG A N 1
ATOM 2481 C CA . ARG A 1 327 ? -21.103 3.723 29.183 1.00 91.56 327 ARG A CA 1
ATOM 2482 C C . ARG A 1 327 ? -21.209 3.676 30.706 1.00 91.56 327 ARG A C 1
ATOM 2484 O O . ARG A 1 327 ? -21.963 2.853 31.209 1.00 91.56 327 ARG A O 1
ATOM 2491 N N . LEU A 1 328 ? -20.538 4.582 31.421 1.00 90.94 328 LEU A N 1
ATOM 2492 C CA . LEU A 1 328 ? -20.682 4.715 32.876 1.00 90.94 328 LEU A CA 1
ATOM 2493 C C . LEU A 1 328 ? -22.125 5.047 33.272 1.00 90.94 328 LEU A C 1
ATOM 2495 O O . LEU A 1 328 ? -22.684 4.364 34.121 1.00 90.94 328 LEU A O 1
ATOM 2499 N N . LEU A 1 329 ? -22.757 6.006 32.587 1.00 91.50 329 LEU A N 1
ATOM 2500 C CA . LEU A 1 329 ? -24.150 6.392 32.849 1.00 91.50 329 LEU A CA 1
ATOM 2501 C C . LEU A 1 329 ? -25.154 5.267 32.554 1.00 91.50 329 LEU A C 1
ATOM 2503 O O . LEU A 1 329 ? -26.184 5.171 33.209 1.00 91.50 329 LEU A O 1
ATOM 2507 N N . LYS A 1 330 ? -24.878 4.403 31.568 1.00 88.19 330 LYS A N 1
ATOM 2508 C CA . LYS A 1 330 ? -25.723 3.231 31.276 1.00 88.19 330 LYS A CA 1
ATOM 2509 C C . LYS A 1 330 ? -25.565 2.099 32.291 1.00 88.19 330 LYS A C 1
ATOM 2511 O O . LYS A 1 330 ? -26.477 1.288 32.417 1.00 88.19 330 LYS A O 1
ATOM 2516 N N . ASN A 1 331 ? -24.415 2.025 32.957 1.00 78.12 331 ASN A N 1
ATOM 2517 C CA . ASN A 1 331 ? -24.077 0.962 33.899 1.00 78.12 331 ASN A CA 1
ATOM 2518 C C . ASN A 1 331 ? -24.327 1.355 35.364 1.00 78.12 331 ASN A C 1
ATOM 2520 O O . ASN A 1 331 ? -24.022 0.550 36.243 1.00 78.12 331 ASN A O 1
ATOM 2524 N N . GLU A 1 332 ? -24.882 2.541 35.648 1.00 67.88 332 GLU A N 1
ATOM 2525 C CA . GLU A 1 332 ? -25.379 2.842 36.992 1.00 67.88 332 GLU A CA 1
ATOM 2526 C C . GLU A 1 332 ? -26.518 1.864 37.335 1.00 67.88 332 GLU A C 1
ATOM 2528 O O . GLU A 1 332 ? -27.542 1.837 36.641 1.00 67.88 332 GLU A O 1
ATOM 2533 N N . PRO A 1 333 ? -26.368 1.022 38.378 1.00 56.53 333 PRO A N 1
ATOM 2534 C CA . PRO A 1 333 ? -27.475 0.214 38.859 1.00 56.53 333 PRO A CA 1
ATOM 2535 C C . PRO A 1 333 ? -28.581 1.168 39.313 1.00 56.53 333 PRO A C 1
ATOM 2537 O O . PRO A 1 333 ? -28.310 2.158 39.988 1.00 56.53 333 PRO A O 1
ATOM 2540 N N . ALA A 1 334 ? -29.825 0.871 38.944 1.00 53.22 334 ALA A N 1
ATOM 2541 C CA . ALA A 1 334 ? -31.002 1.723 39.133 1.00 53.22 334 ALA A CA 1
ATOM 2542 C C . ALA A 1 334 ? -31.417 1.977 40.609 1.00 53.22 334 ALA A C 1
ATOM 2544 O O . ALA A 1 334 ? -32.607 2.060 40.900 1.00 53.22 334 ALA A O 1
ATOM 2545 N N . GLY A 1 335 ? -30.481 2.072 41.560 1.00 49.88 335 GLY A N 1
ATOM 2546 C CA . GLY A 1 335 ? -30.768 2.063 42.995 1.00 49.88 335 GLY A CA 1
ATOM 2547 C C . GLY A 1 335 ? -29.915 2.949 43.905 1.00 49.88 335 GLY A C 1
ATOM 2548 O O . GLY A 1 335 ? -30.278 3.059 45.071 1.00 49.88 335 GLY A O 1
ATOM 2549 N N . GLU A 1 336 ? -28.850 3.616 43.447 1.00 48.12 336 GLU A N 1
ATOM 2550 C CA . GLU A 1 336 ? -28.073 4.512 44.324 1.00 48.12 336 GLU A CA 1
ATOM 2551 C C . GLU A 1 336 ? -28.097 5.959 43.827 1.00 48.12 336 GLU A C 1
ATOM 2553 O O . GLU A 1 336 ? -27.233 6.425 43.090 1.00 48.12 336 GLU A O 1
ATOM 2558 N N . SER A 1 337 ? -29.123 6.687 44.276 1.00 46.91 337 SER A N 1
ATOM 2559 C CA . SER A 1 337 ? -29.170 8.147 44.243 1.00 46.91 337 SER A CA 1
ATOM 2560 C C . SER A 1 337 ? -27.949 8.724 44.964 1.00 46.91 337 SER A C 1
ATOM 2562 O O . SER A 1 337 ? -27.913 8.774 46.195 1.00 46.91 337 SER A O 1
ATOM 2564 N N . LEU A 1 338 ? -26.959 9.199 44.209 1.00 44.69 338 LEU A N 1
ATOM 2565 C CA . LEU A 1 338 ? -25.875 10.009 44.754 1.00 44.69 338 LEU A CA 1
ATOM 2566 C C . LEU A 1 338 ? -26.442 11.333 45.284 1.00 44.69 338 LEU A C 1
ATOM 2568 O O . LEU A 1 338 ? -26.935 12.185 44.541 1.00 44.69 338 LEU A O 1
ATOM 2572 N N . VAL A 1 339 ? -26.369 11.484 46.605 1.00 47.25 339 VAL A N 1
ATOM 2573 C CA . VAL A 1 339 ? -26.641 12.718 47.342 1.00 47.25 339 VAL A CA 1
ATOM 2574 C C . VAL A 1 339 ? -25.726 13.823 46.808 1.00 47.25 339 VAL A C 1
ATOM 2576 O O . VAL A 1 339 ? -24.503 13.733 46.904 1.00 47.25 339 VAL A O 1
ATOM 2579 N N . ARG A 1 340 ? -26.325 14.888 46.261 1.00 41.84 340 ARG A N 1
ATOM 2580 C CA . ARG A 1 340 ? -25.636 16.161 46.010 1.00 41.84 340 ARG A CA 1
ATOM 2581 C C . ARG A 1 340 ? -25.166 16.732 47.350 1.00 41.84 340 ARG A C 1
ATOM 2583 O O . ARG A 1 340 ? -25.997 17.162 48.146 1.00 41.84 340 ARG A O 1
ATOM 2590 N N . LEU A 1 341 ? -23.857 16.765 47.582 1.00 42.84 341 LEU A N 1
ATOM 2591 C CA . LEU A 1 341 ? -23.263 17.686 48.551 1.00 42.84 341 LEU A CA 1
ATOM 2592 C C . LEU A 1 341 ? -23.097 19.046 47.863 1.00 42.84 341 LEU A C 1
ATOM 2594 O O . LEU A 1 341 ? -22.525 19.122 46.774 1.00 42.84 341 LEU A O 1
ATOM 2598 N N . ILE A 1 342 ? -23.713 20.056 48.480 1.00 61.56 342 ILE A N 1
ATOM 2599 C CA . ILE A 1 342 ? -23.707 21.478 48.102 1.00 61.56 342 ILE A CA 1
ATOM 2600 C C . ILE A 1 342 ? -22.316 22.064 48.326 1.00 61.56 342 ILE A C 1
ATOM 2602 O O . ILE A 1 342 ? -21.710 21.710 49.365 1.00 61.56 342 ILE A O 1
#

Foldseek 3Di:
DWDKDKAKAFEAAQPPRFADWFKKKFKCFPPDPPDDTQDIDTAHPRNMDMDMGTDDPQKTWIKIFIDDPPDTFDIDIDIDGNPPSDPDHHYHYGNPLEDDPPFFFQEKEFEAEPLGHGQFQWKKWKWFDDPPDIHTRYIWGQHNNRITTTGHHPVVLVVQQQTFMKIFTAGPVGHTFDIDDTDHRDHGHHYDYHYGNDPVRLDAFLLRVQCVLQVVVCVPPPLLCQPPPPRPVVLVVSCVSSVHDSLLSVLSSLLVNLCVLLVADSLLSSLCVVVPHDSDLLSVLPDDLVVSLVSLCVSCSSSNDPHDDPVRSSVNSVSSNVSNVVVVVVPPDPPDDDDDDD

Secondary structure (DSSP, 8-state):
--EEEEEEEEEEETTT--B-TT-EEEEEETT-TTSPPSEEEE--TTSEEEEEEEESSSEEEEEEEEEETTEEEEEEEEEEETT---S-SEEEEE--SS--TT-EEEEEEEEEETTS-B--SPEEEEEEE-SS-EEEEEEEE--TTSEEEEEE-HHHHHHGGGS-EEEEEE-TT--EEEEPPPB-S--TTEE--EEE--GGG--S-HHHHHHHHHHHHHTTS-GGGTTSSSTHHHHHHHHHHHT--HHHHHHHHHHHHHHHHHTS-HHHHHHHHHTT--S-HHHHHTS-HHHHHHHHHHHHHTTSSPPPPHHHHHHHHHHHHHHHHHHHHHSS-TT-------

pLDDT: mean 85.43, std 12.65, range [41.84, 98.0]

Sequence (342 aa):
MPETINVTGHVMDENSGQGIPSLRIEVWPAQAPGRQPLARTTTGADGRFALEISSRTGTMDIEIKVYADDKLLTHVDKQIRRNQLTDGPVAIRVRPETPAAGGVTAFSGRVCHTGGNPVVAARIELHQVGPQASERLAGAVTGPDGDFDVKVDRRLADALPDKALLLKLVDPEGAEVATSGVLGPAPLGRRINFLIDDRRFAGETRFARMRQPLDPLLRGMVVDRIGAAGARQDFQYLSRMANLPKRDVERVVRARQMAAETSLEPELFYACLTQGLPADLDRILAQTPEMLTAILTQAGKKNAIRSLSAQETTAAVTQIKEAWVKRLLKNEPAGESLVRLI

Nearest PDB structures (foldseek):
  6zva-assembly1_A  TM=5.517E-01  e=3.212E-02  Homo sapiens
  4gh7-assembly1_B  TM=2.990E-01  e=4.650E-03  Homo sapiens
  6zzc-assembly2_F-2  TM=5.022E-01  e=9.723E-01  Mus musculus
  8peq-assembly1_A  TM=3.038E-01  e=8.441E-02  Homo sapiens
  1wfo-assembly1_A  TM=4.590E-01  e=1.447E+00  Homo sapiens